Protein AF-N8UFD5-F1 (afdb_monomer)

Sequence (178 aa):
MEQNDIQSQHIEGQRWLIRKLIQNQQTKQIKACSAQLIEHPAAGFTSYLIGGITMMILTMSFALASINVGQPVQPIEIHSPEYTVTDLDLGHYNDCRFDCTARVWTENDQYAIDVEFDYTGYRDSNGAGHSWQAIEVTRIEPKAVHGDEGEINAYLDRIEISNINDALESAISEKLGV

pLDDT: mean 73.64, std 18.77, range [44.34, 97.06]

Mean predicted aligned error: 18.51 Å

Solvent-accessible surface area (backbone atoms only — not comparable to full-atom values): 10355 Å² total; per-residue (Å²): 140,67,72,66,58,60,56,51,55,54,53,52,55,52,53,52,53,52,54,52,51,51,51,51,51,52,54,51,51,54,52,54,58,58,59,67,67,72,78,50,96,63,62,72,62,59,55,54,56,56,57,50,54,57,54,54,56,57,56,53,56,58,56,62,67,54,67,77,70,71,70,76,81,72,58,45,76,63,86,52,93,45,43,49,75,39,76,75,43,35,60,97,80,65,68,52,45,64,77,25,42,33,33,36,26,34,73,81,68,60,36,39,34,37,32,34,31,24,46,49,67,45,62,64,90,73,92,76,63,97,50,51,73,48,59,44,71,78,43,79,45,80,75,50,36,32,41,95,92,40,82,48,67,62,46,74,49,76,65,46,54,47,38,48,45,55,31,47,35,50,51,52,25,60,76,68,71,85

Nearest PDB structures (foldseek):
  2re7-assembly1_A-2  TM=3.507E-01  e=4.731E-01  Psychrobacter arcticus 273-4
  2qux-assembly5_M  TM=2.304E-01  e=1.181E+00  Pseudomonas phage PP7
  5zm7-assembly1_A  TM=2.312E-01  e=3.708E+00  Homo sapiens

Structure (mmCIF, N/CA/C/O backbone):
data_AF-N8UFD5-F1
#
_entry.id   AF-N8UFD5-F1
#
loop_
_atom_site.group_PDB
_atom_site.id
_atom_site.type_symbol
_atom_site.label_atom_id
_atom_site.label_alt_id
_atom_site.label_comp_id
_atom_site.label_asym_id
_atom_site.label_entity_id
_atom_site.label_seq_id
_atom_site.pdbx_PDB_ins_code
_atom_site.Cartn_x
_atom_site.Cartn_y
_atom_site.Cartn_z
_atom_site.occupancy
_atom_site.B_iso_or_equiv
_atom_site.auth_seq_id
_atom_site.auth_comp_id
_atom_site.auth_asym_id
_atom_site.auth_atom_id
_atom_site.pdbx_PDB_model_num
ATOM 1 N N . MET A 1 1 ? -59.264 -59.240 54.705 1.00 51.69 1 MET A N 1
ATOM 2 C CA . MET A 1 1 ? -58.557 -58.063 54.149 1.00 51.69 1 MET A CA 1
ATOM 3 C C . MET A 1 1 ? -59.406 -56.791 54.290 1.00 51.69 1 MET A C 1
ATOM 5 O O . MET A 1 1 ? -59.367 -55.949 53.415 1.00 51.69 1 MET A O 1
ATOM 9 N N . GLU A 1 2 ? -60.154 -56.614 55.387 1.00 53.34 2 GLU A N 1
ATOM 10 C CA . GLU A 1 2 ? -61.146 -55.518 55.500 1.00 53.34 2 GLU A CA 1
ATOM 11 C C . GLU A 1 2 ? -60.782 -54.484 56.584 1.00 53.34 2 GLU A C 1
ATOM 13 O O . GLU A 1 2 ? -61.292 -53.372 56.614 1.00 53.34 2 GLU A O 1
ATOM 18 N N . GLN A 1 3 ? -59.830 -54.816 57.461 1.00 48.28 3 GLN A N 1
ATOM 19 C CA . GLN A 1 3 ? -59.478 -53.986 58.617 1.00 48.28 3 GLN A CA 1
ATOM 20 C C . GLN A 1 3 ? -58.456 -52.879 58.292 1.00 48.28 3 GLN A C 1
ATOM 22 O O . GLN A 1 3 ? -58.371 -51.890 59.016 1.00 48.28 3 GLN A O 1
ATOM 27 N N . ASN A 1 4 ? -57.720 -53.010 57.180 1.00 53.19 4 ASN A N 1
ATOM 28 C CA . ASN A 1 4 ? -56.738 -52.014 56.732 1.00 53.19 4 ASN A CA 1
ATOM 29 C C . ASN A 1 4 ? -57.367 -50.850 55.949 1.00 53.19 4 ASN A C 1
ATOM 31 O O . ASN A 1 4 ? -56.798 -49.761 55.925 1.00 53.19 4 ASN A O 1
ATOM 35 N N . ASP A 1 5 ? -58.544 -51.047 55.350 1.00 54.09 5 ASP A N 1
ATOM 36 C CA . ASP A 1 5 ? -59.208 -50.014 54.542 1.00 54.09 5 ASP A CA 1
ATOM 37 C C . ASP A 1 5 ? -59.869 -48.940 55.429 1.00 54.09 5 ASP A C 1
ATOM 39 O O . ASP A 1 5 ? -59.770 -47.737 55.184 1.00 54.09 5 ASP A O 1
ATOM 43 N N . ILE A 1 6 ? -60.438 -49.366 56.563 1.00 54.31 6 ILE A N 1
ATOM 44 C CA . ILE A 1 6 ? -61.100 -48.481 57.537 1.00 54.31 6 ILE A CA 1
ATOM 45 C C . ILE A 1 6 ? -60.081 -47.557 58.234 1.00 54.31 6 ILE A C 1
ATOM 47 O O . ILE A 1 6 ? -60.366 -46.386 58.492 1.00 54.31 6 ILE A O 1
ATOM 51 N N . GLN A 1 7 ? -58.864 -48.050 58.497 1.00 54.84 7 GLN A N 1
ATOM 52 C CA . GLN A 1 7 ? -57.761 -47.238 59.031 1.00 54.84 7 GLN A CA 1
ATOM 53 C C . GLN A 1 7 ? -57.264 -46.201 58.013 1.00 54.84 7 GLN A C 1
ATOM 55 O O . GLN A 1 7 ? -56.986 -45.063 58.392 1.00 54.84 7 G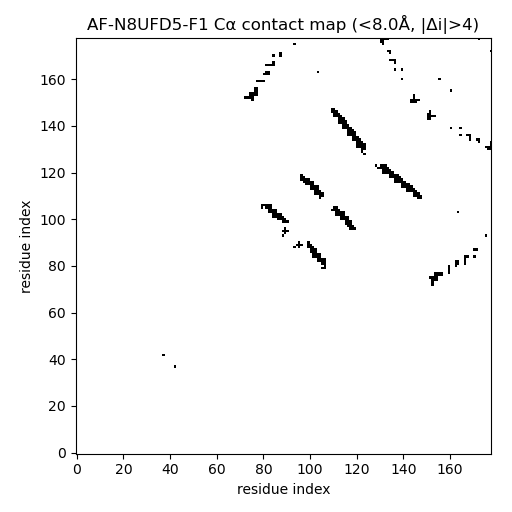LN A O 1
ATOM 60 N N . SER A 1 8 ? -57.202 -46.560 56.727 1.00 55.88 8 SER A N 1
ATOM 61 C CA . SER A 1 8 ? -56.763 -45.655 55.658 1.00 55.88 8 SER A CA 1
ATOM 62 C C . SER A 1 8 ? -57.714 -44.462 55.492 1.00 55.88 8 SER A C 1
ATOM 64 O O . SER A 1 8 ? -57.278 -43.308 55.514 1.00 55.88 8 SER A O 1
ATOM 66 N N . GLN A 1 9 ? -59.030 -44.711 55.461 1.00 57.41 9 GLN A N 1
ATOM 67 C CA . GLN A 1 9 ? -60.022 -43.635 55.322 1.00 57.41 9 GLN A CA 1
ATOM 68 C C . GLN A 1 9 ? -60.074 -42.693 56.534 1.00 57.41 9 GLN A C 1
ATOM 70 O O . GLN A 1 9 ? -60.273 -41.484 56.383 1.00 57.41 9 GLN A O 1
ATOM 75 N N . HIS A 1 10 ? -59.827 -43.207 57.742 1.00 55.50 10 HIS A N 1
ATOM 76 C CA . HIS A 1 10 ? -59.761 -42.371 58.941 1.00 55.50 10 HIS A CA 1
ATOM 77 C C . HIS A 1 10 ? -58.546 -41.420 58.917 1.00 55.50 10 HIS A C 1
ATOM 79 O O . HIS A 1 10 ? -58.635 -40.273 59.368 1.00 55.50 10 HIS A O 1
ATOM 85 N N . ILE A 1 11 ? -57.408 -41.859 58.369 1.00 59.12 11 ILE A N 1
ATOM 86 C CA . ILE A 1 11 ? -56.185 -41.043 58.272 1.00 59.12 11 ILE A CA 1
ATOM 87 C C . ILE A 1 11 ? -56.343 -39.938 57.214 1.00 59.12 11 ILE A C 1
ATOM 89 O O . ILE A 1 11 ? -55.903 -38.804 57.433 1.00 59.12 11 ILE A O 1
ATOM 93 N N . GLU A 1 12 ? -57.011 -40.217 56.094 1.00 61.94 12 GLU A N 1
ATOM 94 C CA . GLU A 1 12 ? -57.283 -39.208 55.062 1.00 61.94 12 GLU A CA 1
ATOM 95 C C . GLU A 1 12 ? -58.273 -38.133 55.530 1.00 61.94 12 GLU A C 1
ATOM 97 O O . GLU A 1 12 ? -58.038 -36.939 55.307 1.00 61.94 12 GLU A O 1
ATOM 102 N N . GLY A 1 13 ? -59.316 -38.525 56.272 1.00 66.69 13 GLY A N 1
ATOM 103 C CA . GLY A 1 13 ? -60.268 -37.587 56.873 1.00 66.69 13 GLY A CA 1
ATOM 104 C C . GLY A 1 13 ? -59.601 -36.599 57.838 1.00 66.69 13 GLY A C 1
ATOM 105 O O . GLY A 1 13 ? -59.866 -35.393 57.788 1.00 66.69 13 GLY A O 1
ATOM 106 N N . GLN A 1 14 ? -58.658 -37.070 58.663 1.00 63.16 14 GLN A N 1
ATOM 107 C CA . GLN A 1 14 ? -57.906 -36.191 59.566 1.00 63.16 14 GLN A CA 1
ATOM 108 C C . GLN A 1 14 ? -56.946 -35.251 58.824 1.00 63.16 14 GLN A C 1
ATOM 110 O O . GLN A 1 14 ? -56.831 -34.077 59.185 1.00 63.16 14 GLN A O 1
ATOM 115 N N . ARG A 1 15 ? -56.310 -35.709 57.739 1.00 67.31 15 ARG A N 1
ATOM 116 C CA . ARG A 1 15 ? -55.445 -34.856 56.903 1.00 67.31 15 ARG A CA 1
ATOM 117 C C . ARG A 1 15 ? -56.222 -33.734 56.219 1.00 67.31 15 ARG A C 1
ATOM 119 O O . ARG A 1 15 ? -55.712 -32.615 56.127 1.00 67.31 15 ARG A O 1
ATOM 126 N N . TRP A 1 16 ? -57.450 -33.999 55.770 1.00 72.25 16 TRP A N 1
ATOM 127 C CA . TRP A 1 16 ? -58.304 -32.972 55.170 1.00 72.25 16 TRP A CA 1
ATOM 128 C C . TRP A 1 16 ? -58.687 -31.879 56.176 1.00 72.25 16 TRP A C 1
ATOM 130 O O . TRP A 1 16 ? -58.586 -30.690 55.866 1.00 72.25 16 TRP A O 1
ATOM 140 N N . LEU A 1 17 ? -59.040 -32.261 57.408 1.00 70.50 17 LEU A N 1
ATOM 141 C CA . LEU A 1 17 ? -59.379 -31.307 58.468 1.00 70.50 17 LEU A CA 1
ATOM 142 C C . LEU A 1 17 ? -58.189 -30.420 58.854 1.00 70.50 17 LEU A C 1
ATOM 144 O O . LEU A 1 17 ? -58.351 -29.205 58.972 1.00 70.50 17 LEU A O 1
ATOM 148 N N . ILE A 1 18 ? -56.988 -30.992 58.972 1.00 69.81 18 ILE A N 1
ATOM 149 C CA . ILE A 1 18 ? -55.766 -30.229 59.271 1.00 69.81 18 ILE A CA 1
ATOM 150 C C . ILE A 1 18 ? -55.468 -29.224 58.151 1.00 69.81 18 ILE A C 1
ATOM 152 O O . ILE A 1 18 ? -55.233 -28.049 58.429 1.00 69.81 18 ILE A O 1
ATOM 156 N N . ARG A 1 19 ? -55.552 -29.639 56.878 1.00 69.75 19 ARG A N 1
ATOM 157 C CA . ARG A 1 19 ? -55.363 -28.728 55.732 1.00 69.75 19 ARG A CA 1
ATOM 158 C C . ARG A 1 19 ? -56.372 -27.582 55.741 1.00 69.75 19 ARG A C 1
ATOM 160 O O . ARG A 1 19 ? -55.994 -26.436 55.505 1.00 69.75 19 ARG A O 1
ATOM 167 N N . LYS A 1 20 ? -57.633 -27.873 56.067 1.00 69.94 20 LYS A N 1
ATOM 168 C CA . LYS A 1 20 ? -58.700 -26.869 56.128 1.00 69.94 20 LYS A CA 1
ATOM 169 C C . LYS A 1 20 ? -58.500 -25.877 57.279 1.00 69.94 20 LYS A C 1
ATOM 171 O O . LYS A 1 20 ? -58.741 -24.685 57.101 1.00 69.94 20 LYS A O 1
ATOM 176 N N . LEU A 1 21 ? -58.017 -26.337 58.435 1.00 65.38 21 LEU A N 1
ATOM 177 C CA . LEU A 1 21 ? -57.680 -25.471 59.571 1.00 65.38 21 LEU A CA 1
ATOM 178 C C . LEU A 1 21 ? -56.477 -24.567 59.268 1.00 65.38 21 LEU A C 1
ATOM 180 O O . LEU A 1 21 ? -56.545 -23.369 59.545 1.00 65.38 21 LEU A O 1
ATOM 184 N N . ILE A 1 22 ? -55.430 -25.108 58.636 1.00 62.56 22 ILE A N 1
ATOM 185 C CA . ILE A 1 22 ? -54.246 -24.342 58.215 1.00 62.56 22 ILE A CA 1
ATOM 186 C C . ILE A 1 22 ? -54.634 -23.269 57.192 1.00 62.56 22 ILE A C 1
ATOM 188 O O . ILE A 1 22 ? -54.279 -22.105 57.370 1.00 62.56 22 ILE A O 1
ATOM 192 N N . GLN A 1 23 ? -55.415 -23.618 56.162 1.00 59.78 23 GLN A N 1
ATOM 193 C CA . GLN A 1 23 ? -55.892 -22.642 55.175 1.00 59.78 23 GLN A CA 1
ATOM 194 C C . GLN A 1 23 ? -56.727 -21.533 55.821 1.00 59.78 23 GLN A C 1
ATOM 196 O O . GLN A 1 23 ? -56.528 -20.359 55.517 1.00 59.78 23 GLN A O 1
ATOM 201 N N . ASN A 1 24 ? -57.619 -21.879 56.753 1.00 58.88 24 ASN A N 1
ATOM 202 C CA . ASN A 1 24 ? -58.473 -20.891 57.405 1.00 58.88 24 ASN A CA 1
ATOM 203 C C . ASN A 1 24 ? -57.664 -19.941 58.315 1.00 58.88 24 ASN A C 1
ATOM 205 O O . ASN A 1 24 ? -57.890 -18.729 58.303 1.00 58.88 24 ASN A O 1
ATOM 209 N N . GLN A 1 25 ? -56.666 -20.453 59.050 1.00 58.56 25 GLN A N 1
ATOM 210 C CA . GLN A 1 25 ? -55.740 -19.607 59.814 1.00 58.56 25 GLN A CA 1
ATOM 211 C C . GLN A 1 25 ? -54.901 -18.693 58.915 1.00 58.56 25 GLN A C 1
ATOM 213 O O . GLN A 1 25 ? -54.780 -17.507 59.222 1.00 58.56 25 GLN A O 1
ATOM 218 N N . GLN A 1 26 ? -54.385 -19.198 57.791 1.00 56.38 26 GLN A N 1
ATOM 219 C CA . GLN A 1 26 ? -53.633 -18.386 56.827 1.00 56.38 26 GLN A CA 1
ATOM 220 C C . GLN A 1 26 ? -54.499 -17.254 56.260 1.00 56.38 26 GLN A C 1
ATOM 222 O O . 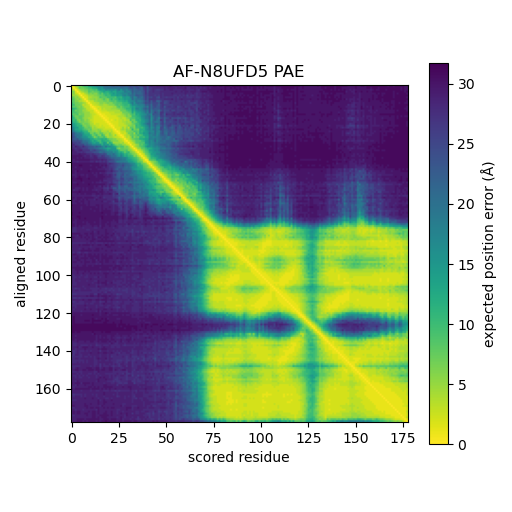GLN A 1 26 ? -54.083 -16.098 56.266 1.00 56.38 26 GLN A O 1
ATOM 227 N N . THR A 1 27 ? -55.749 -17.534 55.879 1.00 53.97 27 THR A N 1
ATOM 228 C CA . THR A 1 27 ? -56.663 -16.487 55.390 1.00 53.97 27 THR A CA 1
ATOM 229 C C . THR A 1 27 ? -57.045 -15.455 56.453 1.00 53.97 27 THR A C 1
ATOM 231 O O . THR A 1 27 ? -57.236 -14.287 56.116 1.00 53.97 27 THR A O 1
ATOM 234 N N . LYS A 1 28 ? -57.132 -15.841 57.735 1.00 54.06 28 LYS A N 1
ATOM 235 C CA . LYS A 1 28 ? -57.381 -14.893 58.833 1.00 54.06 28 LYS A CA 1
ATOM 236 C C . LYS A 1 28 ? -56.174 -13.992 59.096 1.00 54.06 28 LYS A C 1
ATOM 238 O O . LYS A 1 28 ? -56.366 -12.794 59.274 1.00 54.06 28 LYS A O 1
ATOM 243 N N . GLN A 1 29 ? -54.958 -14.540 59.065 1.00 50.00 29 GLN A N 1
ATOM 244 C CA . GLN A 1 29 ? -53.724 -13.760 59.219 1.00 50.00 29 GLN A CA 1
ATOM 245 C C . GLN A 1 29 ? -53.520 -12.781 58.055 1.00 50.00 29 GLN A C 1
ATOM 247 O O . GLN A 1 29 ? -53.227 -11.613 58.286 1.00 50.00 29 GLN A O 1
ATOM 252 N N . ILE A 1 30 ? -53.770 -13.211 56.812 1.00 50.88 30 ILE A N 1
ATOM 253 C CA . ILE A 1 30 ? -53.670 -12.338 55.630 1.00 50.88 30 ILE A CA 1
ATOM 254 C C . ILE A 1 30 ? -54.690 -11.192 55.709 1.00 50.88 30 ILE A C 1
ATOM 256 O O . ILE A 1 30 ? -54.330 -10.046 55.455 1.00 50.88 30 ILE A O 1
ATOM 260 N N . LYS A 1 31 ? -55.934 -11.464 56.134 1.00 48.53 31 LYS A N 1
ATOM 261 C CA . LYS A 1 31 ? -56.958 -10.416 56.304 1.00 48.53 31 LYS A CA 1
ATOM 262 C C . LYS A 1 31 ? -56.663 -9.455 57.460 1.00 48.53 31 LYS A C 1
ATOM 264 O O . LYS A 1 31 ? -56.941 -8.266 57.334 1.00 48.53 31 LYS A O 1
ATOM 269 N N . ALA A 1 32 ? -56.100 -9.943 58.567 1.00 48.72 32 ALA A N 1
ATOM 270 C CA . ALA A 1 32 ? -55.702 -9.095 59.693 1.00 48.72 32 ALA A CA 1
ATOM 271 C C . ALA A 1 32 ? -54.499 -8.204 59.338 1.00 48.72 32 ALA A C 1
ATOM 273 O O . ALA A 1 32 ? -54.483 -7.026 59.688 1.00 48.72 32 ALA A O 1
ATOM 274 N N . CYS A 1 33 ? -53.539 -8.736 58.576 1.00 46.34 33 CYS A N 1
ATOM 275 C CA . CYS A 1 33 ? -52.363 -7.998 58.117 1.00 46.34 33 CYS A CA 1
ATOM 276 C C . CYS A 1 33 ? -52.719 -6.958 57.036 1.00 46.34 33 CYS A C 1
ATOM 278 O O . CYS A 1 33 ? -52.182 -5.854 57.047 1.00 46.34 33 CYS A O 1
ATOM 280 N N . SER A 1 34 ? -53.693 -7.248 56.162 1.00 50.72 34 SER A N 1
ATOM 281 C CA . SER A 1 34 ? -54.175 -6.275 55.171 1.00 50.72 34 SER A CA 1
ATOM 282 C C . SER A 1 34 ? -55.044 -5.167 55.771 1.00 50.72 34 SER A C 1
ATOM 284 O O . SER A 1 34 ? -55.052 -4.059 55.249 1.00 50.72 34 SER A O 1
ATOM 286 N N . ALA A 1 35 ? -55.782 -5.441 56.854 1.00 46.12 35 ALA A N 1
ATOM 287 C CA . ALA A 1 35 ? -56.655 -4.446 57.482 1.00 46.12 35 ALA A CA 1
ATOM 288 C C . ALA A 1 35 ? -55.872 -3.406 58.302 1.00 46.12 35 ALA A C 1
ATOM 290 O O . ALA A 1 35 ? -56.236 -2.235 58.306 1.00 46.12 35 ALA A O 1
ATOM 291 N N . GLN A 1 36 ? -54.765 -3.802 58.938 1.00 44.34 36 GLN A N 1
ATOM 292 C CA . GLN A 1 36 ? -53.915 -2.878 59.704 1.00 44.34 36 GLN A CA 1
ATOM 293 C C . GLN A 1 36 ? -53.036 -1.974 58.825 1.00 44.34 36 GLN A C 1
ATOM 295 O O . GLN A 1 36 ? -52.486 -0.992 59.314 1.00 44.34 36 GLN A O 1
ATOM 300 N N . LEU A 1 37 ? -52.918 -2.266 57.526 1.00 45.97 37 LEU A N 1
ATOM 301 C CA . LEU A 1 37 ? -52.111 -1.469 56.599 1.00 45.97 37 LEU A CA 1
ATOM 302 C C . LEU A 1 37 ? -52.861 -0.246 56.030 1.00 45.97 37 LEU A C 1
ATOM 304 O O . LEU A 1 37 ? -52.247 0.586 55.369 1.00 45.97 37 LEU A O 1
ATOM 308 N N . ILE A 1 38 ? -54.172 -0.119 56.274 1.00 47.19 38 ILE A N 1
ATOM 309 C CA . ILE A 1 38 ? -55.026 0.897 55.629 1.00 47.19 38 ILE A CA 1
ATOM 310 C C . ILE A 1 38 ? -55.258 2.140 56.516 1.00 47.19 38 ILE A C 1
ATOM 312 O O . ILE A 1 38 ? -55.631 3.189 56.002 1.00 47.19 38 ILE A O 1
ATOM 316 N N . GLU A 1 39 ? -54.961 2.094 57.819 1.00 47.38 39 GLU A N 1
ATOM 317 C CA . GLU A 1 39 ? -55.273 3.196 58.754 1.00 47.38 39 GLU A CA 1
ATOM 318 C C . GLU A 1 39 ? -54.048 3.946 59.307 1.00 47.38 39 GLU A C 1
ATOM 320 O O . GLU A 1 39 ? -54.108 4.544 60.381 1.00 47.38 39 GLU A O 1
ATOM 325 N N . HIS A 1 40 ? -52.928 3.976 58.577 1.00 47.38 40 HIS A N 1
ATOM 326 C CA . HIS A 1 40 ? -51.803 4.845 58.937 1.00 47.38 40 HIS A CA 1
ATOM 327 C C . HIS A 1 40 ? -51.619 5.988 57.921 1.00 47.38 40 HIS A C 1
ATOM 329 O O . HIS A 1 40 ? -51.381 5.724 56.740 1.00 47.38 40 HIS A O 1
ATOM 335 N N . PRO A 1 41 ? -51.637 7.268 58.356 1.00 50.59 41 PRO A N 1
ATOM 336 C CA . PRO A 1 41 ? -51.544 8.449 57.483 1.00 50.59 41 PRO A CA 1
ATOM 337 C C . PRO A 1 41 ? -50.190 8.615 56.758 1.00 50.59 41 PRO A C 1
ATOM 339 O O . PRO A 1 41 ? -49.974 9.606 56.067 1.00 50.59 41 PRO A O 1
ATOM 342 N N . ALA A 1 42 ? -49.279 7.644 56.875 1.00 51.16 42 ALA A N 1
ATOM 343 C CA . ALA A 1 42 ? -47.988 7.609 56.189 1.00 51.16 42 ALA A CA 1
ATOM 344 C C . ALA A 1 42 ? -48.004 6.824 54.856 1.00 51.16 42 ALA A C 1
ATOM 346 O O . ALA A 1 42 ? -47.006 6.830 54.136 1.00 51.16 42 ALA A O 1
ATOM 347 N N . ALA A 1 43 ? -49.121 6.179 54.489 1.00 47.22 43 ALA A N 1
ATOM 348 C CA . ALA A 1 43 ? -49.238 5.389 53.254 1.00 47.22 43 ALA A CA 1
ATOM 349 C C . ALA A 1 43 ? -49.160 6.224 51.958 1.00 47.22 43 ALA A C 1
ATOM 351 O O . ALA A 1 43 ? -48.885 5.683 50.890 1.00 47.22 43 ALA A O 1
ATOM 352 N N . GLY A 1 44 ? -49.358 7.544 52.044 1.00 48.28 44 GLY A N 1
ATOM 353 C CA . GLY A 1 44 ? -49.196 8.447 50.901 1.00 48.28 44 GLY A CA 1
ATOM 354 C C . GLY A 1 44 ? -47.735 8.704 50.518 1.00 48.28 44 GLY A C 1
ATOM 355 O O . GLY A 1 44 ? -47.458 9.010 49.366 1.00 48.28 44 GLY A O 1
ATOM 356 N N . PHE A 1 45 ? -46.783 8.563 51.446 1.00 46.47 45 PHE A N 1
ATOM 357 C CA . PHE A 1 45 ? -45.368 8.852 51.173 1.00 46.47 45 PHE A CA 1
ATOM 358 C C . PHE A 1 45 ? -44.615 7.658 50.570 1.00 46.47 45 PHE A C 1
ATOM 360 O O . PHE A 1 45 ? -43.681 7.838 49.790 1.00 46.47 45 PHE A O 1
ATOM 367 N N . THR A 1 46 ? -45.026 6.430 50.885 1.00 46.59 46 THR A N 1
ATOM 368 C CA . THR A 1 46 ? -44.363 5.209 50.404 1.00 46.59 46 THR A CA 1
ATOM 369 C C . THR A 1 46 ? -44.729 4.859 48.960 1.00 46.59 46 THR A C 1
ATOM 371 O O . THR A 1 46 ? -43.884 4.337 48.232 1.00 46.59 46 THR A O 1
ATOM 374 N N . SER A 1 47 ? -45.934 5.205 48.497 1.00 51.69 47 SER A N 1
ATOM 375 C CA . SER A 1 47 ? -46.354 4.989 47.103 1.00 51.69 47 SER A CA 1
ATOM 376 C C . SER A 1 47 ? -45.608 5.884 46.105 1.00 51.69 47 SER A C 1
ATOM 378 O O . SER A 1 47 ? -45.300 5.443 44.998 1.00 51.69 47 SER A O 1
ATOM 380 N N . TYR A 1 48 ? -45.260 7.116 46.497 1.00 52.38 48 TYR A N 1
ATOM 381 C CA . TYR A 1 48 ? -44.497 8.041 45.648 1.00 52.38 48 TYR A CA 1
ATOM 382 C C . TYR A 1 48 ? -43.032 7.623 45.482 1.00 52.38 48 TYR A C 1
ATOM 384 O O . TYR A 1 48 ? -42.480 7.753 44.391 1.00 52.38 48 TYR A O 1
ATOM 392 N N . LEU A 1 49 ? -42.414 7.066 46.528 1.00 50.81 49 LEU A N 1
ATOM 393 C CA . LEU A 1 49 ? -41.026 6.598 46.469 1.00 50.81 49 LEU A CA 1
ATOM 394 C C . LEU A 1 49 ? -40.867 5.387 45.534 1.00 50.81 49 LEU A C 1
ATOM 396 O O . LEU A 1 49 ? -39.938 5.348 44.733 1.00 50.81 49 LEU A O 1
ATOM 400 N N . ILE A 1 50 ? -41.806 4.436 45.561 1.00 53.53 50 ILE A N 1
ATOM 401 C CA . ILE A 1 50 ? -41.760 3.234 44.707 1.00 53.53 50 ILE A CA 1
ATOM 402 C C . ILE A 1 50 ? -42.118 3.568 43.242 1.00 53.53 50 ILE A C 1
ATOM 404 O O . ILE A 1 50 ? -41.494 3.050 42.311 1.00 53.53 50 ILE A O 1
ATOM 408 N N . GLY A 1 51 ? -43.068 4.483 43.014 1.00 51.09 51 GLY A N 1
ATOM 409 C CA . GLY A 1 51 ? -43.401 4.979 41.670 1.00 51.09 51 GLY A CA 1
ATOM 410 C C . GLY A 1 51 ? -42.280 5.806 41.024 1.00 51.09 51 GLY A C 1
ATOM 411 O O . GLY A 1 51 ? -42.039 5.696 39.824 1.00 51.09 51 GLY A O 1
ATOM 412 N N . GLY A 1 52 ? -41.542 6.589 41.818 1.00 54.47 52 GLY A N 1
ATOM 413 C CA . GLY A 1 52 ? -40.393 7.363 41.337 1.00 54.47 52 GLY A CA 1
ATOM 414 C C . GLY A 1 52 ? -39.202 6.490 40.934 1.00 54.47 52 GLY A C 1
ATOM 415 O O . GLY A 1 52 ? -38.604 6.713 39.883 1.00 54.47 52 GLY A O 1
ATOM 416 N N . ILE A 1 53 ? -38.890 5.455 41.724 1.00 56.25 53 ILE A N 1
ATOM 417 C CA . ILE A 1 53 ? -37.760 4.551 41.448 1.00 56.25 53 ILE A CA 1
ATOM 418 C C . ILE A 1 53 ? -38.005 3.719 40.179 1.00 56.25 53 ILE A C 1
ATOM 420 O O . ILE A 1 53 ? -37.092 3.536 39.375 1.00 56.25 53 ILE A O 1
ATOM 424 N N . THR A 1 54 ? -39.237 3.259 39.944 1.00 54.31 54 THR A N 1
ATOM 425 C CA . THR A 1 54 ? -39.575 2.482 38.736 1.00 54.31 54 THR A CA 1
ATOM 426 C C . THR A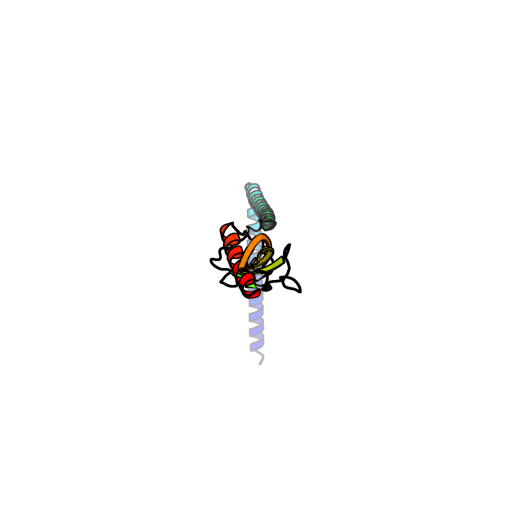 1 54 ? -39.490 3.312 37.449 1.00 54.31 54 THR A C 1
ATOM 428 O O . THR A 1 54 ? -38.982 2.818 36.442 1.00 54.31 54 THR A O 1
ATOM 431 N N . MET A 1 55 ? -39.883 4.591 37.483 1.00 54.34 55 MET A N 1
ATOM 432 C CA . MET A 1 55 ? -39.704 5.511 36.349 1.00 54.34 55 MET A CA 1
ATOM 433 C C . MET A 1 55 ? -38.228 5.824 36.054 1.00 54.34 55 MET A C 1
ATOM 435 O O . MET A 1 55 ? -37.848 5.926 34.890 1.00 54.34 55 MET A O 1
ATOM 439 N N . MET A 1 56 ? -37.380 5.930 37.083 1.00 54.53 56 MET A N 1
ATOM 440 C CA . MET A 1 56 ? -35.949 6.225 36.919 1.00 54.53 56 MET A CA 1
ATOM 441 C C . MET A 1 56 ? -35.166 5.064 36.267 1.00 54.53 56 MET A C 1
ATOM 443 O O . MET A 1 56 ? -34.232 5.294 35.502 1.00 54.53 56 MET A O 1
ATOM 447 N N . ILE A 1 57 ? -35.569 3.811 36.515 1.00 54.50 57 ILE A N 1
ATOM 448 C CA . ILE A 1 57 ? -34.963 2.615 35.893 1.00 54.50 57 ILE A CA 1
ATOM 449 C C . ILE A 1 57 ? -35.328 2.516 34.400 1.00 54.50 57 ILE A C 1
ATOM 451 O O . ILE A 1 57 ? -34.497 2.139 33.568 1.00 54.50 57 ILE A O 1
ATOM 455 N N . LEU A 1 58 ? -36.559 2.890 34.035 1.00 52.16 58 LEU A N 1
ATOM 456 C CA . LEU A 1 58 ? -37.005 2.892 32.640 1.00 52.16 58 LEU A CA 1
ATOM 457 C C . LEU A 1 58 ? -36.267 3.945 31.801 1.00 52.16 58 LEU A C 1
ATOM 459 O O . LEU A 1 58 ? -35.881 3.643 30.677 1.00 52.16 58 LEU A O 1
ATOM 463 N N . THR A 1 59 ? -35.991 5.140 32.333 1.00 53.62 59 THR A N 1
ATOM 464 C CA . THR A 1 59 ? -35.272 6.187 31.580 1.00 53.62 59 THR A CA 1
ATOM 465 C C . THR A 1 59 ? -33.784 5.885 31.380 1.00 53.62 59 THR A C 1
ATOM 467 O O . THR A 1 59 ? -33.257 6.164 30.303 1.00 53.62 59 THR A O 1
ATOM 470 N N . MET A 1 60 ? -33.103 5.246 32.342 1.00 51.78 60 MET A N 1
ATOM 471 C CA . MET A 1 60 ? -31.702 4.826 32.154 1.00 51.78 60 MET A CA 1
ATOM 472 C C . MET A 1 60 ? -31.540 3.707 31.115 1.00 51.78 60 MET A C 1
ATOM 474 O O . MET A 1 60 ? -30.488 3.608 30.485 1.00 51.78 60 MET A O 1
ATOM 478 N N . SER A 1 61 ? -32.580 2.902 30.880 1.00 51.69 61 SER A N 1
ATOM 479 C CA . SER A 1 61 ? -32.543 1.816 29.890 1.00 51.69 61 SER A CA 1
ATOM 480 C C . SER A 1 61 ? -32.479 2.344 28.445 1.00 51.69 61 SER A C 1
ATOM 482 O O . SER A 1 61 ? -31.795 1.761 27.608 1.00 51.69 61 SER A O 1
ATOM 484 N N . PHE A 1 62 ? -33.112 3.489 28.152 1.00 52.97 62 PHE A N 1
ATOM 485 C CA . PHE A 1 62 ? -33.001 4.157 26.844 1.00 52.97 62 PHE A CA 1
ATOM 486 C C . PHE A 1 62 ? -31.660 4.877 26.656 1.00 52.97 62 PHE A C 1
ATOM 488 O O . PHE A 1 62 ? -31.150 4.930 25.541 1.00 52.97 62 PHE A O 1
ATOM 495 N N . ALA A 1 63 ? -31.060 5.385 27.738 1.00 50.75 63 ALA A N 1
ATOM 496 C CA . ALA A 1 63 ? -29.754 6.041 27.678 1.00 50.75 63 ALA A CA 1
ATOM 497 C C . ALA A 1 63 ? -28.613 5.054 27.371 1.00 50.75 63 ALA A C 1
ATOM 499 O O . ALA A 1 63 ? -27.682 5.410 26.656 1.00 50.75 63 ALA A O 1
ATOM 500 N N . LEU A 1 64 ? -28.696 3.806 27.851 1.00 50.84 64 LEU A N 1
ATOM 501 C CA . LEU A 1 64 ? -27.692 2.767 27.572 1.00 50.84 64 LEU A CA 1
ATOM 502 C C . LEU A 1 64 ? -27.786 2.206 26.143 1.00 50.84 64 LEU A C 1
ATOM 504 O O . LEU A 1 64 ? -26.772 1.787 25.590 1.00 50.84 64 LEU A O 1
ATOM 508 N N . ALA A 1 65 ? -28.965 2.248 25.513 1.00 50.06 65 ALA A N 1
ATOM 509 C CA . ALA A 1 65 ? -29.126 1.864 24.108 1.00 50.06 65 ALA A CA 1
ATOM 510 C C . ALA A 1 65 ? -28.516 2.892 23.132 1.00 50.06 65 ALA A C 1
ATOM 512 O O . ALA A 1 65 ? -28.147 2.531 22.018 1.00 50.06 65 ALA A O 1
ATOM 513 N N . SER A 1 66 ? -28.371 4.160 23.543 1.00 49.81 66 SER A N 1
ATOM 514 C CA . SER A 1 66 ? -27.782 5.217 22.707 1.00 49.81 66 SER A CA 1
ATOM 515 C C . SER A 1 66 ? -26.253 5.305 22.750 1.00 49.81 66 SER A C 1
ATOM 517 O O . SER A 1 66 ? -25.680 6.021 21.939 1.00 49.81 66 SER A O 1
ATOM 519 N N . ILE A 1 67 ? -25.572 4.599 23.661 1.00 49.59 67 ILE A N 1
ATOM 520 C CA . ILE A 1 67 ? -24.108 4.738 23.828 1.00 49.59 67 ILE A CA 1
ATOM 521 C C . ILE A 1 67 ? -23.340 4.047 22.692 1.00 49.59 67 ILE A C 1
ATOM 523 O O . ILE A 1 67 ? -22.223 4.441 22.379 1.00 49.59 67 ILE A O 1
ATOM 527 N N . ASN A 1 68 ? -23.949 3.058 22.028 1.00 51.00 68 ASN A N 1
ATOM 528 C CA . ASN A 1 68 ? -23.282 2.287 20.974 1.00 51.00 68 ASN A CA 1
ATOM 529 C C . ASN A 1 68 ? -23.533 2.818 19.550 1.00 51.00 68 ASN A C 1
ATOM 531 O O . ASN A 1 68 ? -23.056 2.240 18.578 1.00 51.00 68 ASN A O 1
ATOM 535 N N . VAL A 1 69 ? -24.292 3.909 19.405 1.00 52.38 69 VAL A N 1
ATOM 536 C CA . VAL A 1 69 ? -24.573 4.524 18.102 1.00 52.38 69 VAL A CA 1
ATOM 537 C C . VAL A 1 69 ? -23.556 5.639 17.869 1.00 52.38 69 VAL A C 1
ATOM 539 O O . VAL A 1 69 ? -23.809 6.800 18.172 1.00 52.38 69 VAL A O 1
ATOM 542 N N . GLY A 1 70 ? -22.387 5.281 17.338 1.00 52.09 70 GLY A N 1
ATOM 543 C CA . GLY A 1 70 ? -21.479 6.261 16.740 1.00 52.09 70 GLY A CA 1
ATOM 544 C C . GLY A 1 70 ? -20.314 6.729 17.605 1.00 52.09 70 GLY A C 1
ATOM 545 O O . GLY A 1 70 ? -19.957 7.905 17.538 1.00 52.09 70 GLY A O 1
ATOM 546 N N . GLN A 1 71 ? -19.656 5.836 18.356 1.00 52.97 71 GLN A N 1
ATOM 547 C CA . GLN A 1 71 ? -18.248 6.118 18.644 1.00 52.97 71 GLN A CA 1
ATOM 548 C C . GLN A 1 71 ? -17.520 6.223 17.293 1.00 52.97 71 GLN A C 1
ATOM 550 O O . GLN A 1 71 ? -17.632 5.291 16.493 1.00 52.97 71 GLN A O 1
ATOM 555 N N . PRO A 1 72 ? -16.832 7.341 16.990 1.00 55.66 72 PRO A N 1
ATOM 556 C CA . PRO A 1 72 ? -15.994 7.400 15.804 1.00 55.66 72 PRO A CA 1
ATOM 557 C C . PRO A 1 72 ? -14.983 6.263 15.927 1.00 55.66 72 PRO A C 1
ATOM 559 O O . PRO A 1 72 ? -14.307 6.158 16.954 1.00 55.66 72 PRO A O 1
ATOM 562 N N . VAL A 1 73 ? -14.930 5.382 14.925 1.00 64.06 73 VAL A N 1
ATOM 563 C CA . VAL A 1 73 ? -13.887 4.357 14.842 1.00 64.06 73 VAL A CA 1
ATOM 564 C C . VAL A 1 73 ? -12.575 5.124 14.794 1.00 64.06 73 VAL A C 1
ATOM 566 O O . VAL A 1 73 ? -12.272 5.779 13.796 1.00 64.06 73 VAL A O 1
ATOM 569 N N . GLN A 1 74 ? -11.869 5.153 15.925 1.00 69.19 74 GLN A N 1
ATOM 570 C CA . GLN A 1 74 ? -10.575 5.809 15.998 1.00 69.19 74 GLN A CA 1
ATOM 571 C C . GLN A 1 74 ? -9.666 5.084 15.005 1.00 69.19 74 GLN A C 1
ATOM 573 O O . GLN A 1 74 ? -9.634 3.850 15.042 1.00 69.19 74 GLN A O 1
ATOM 578 N N . PRO A 1 75 ? -9.007 5.813 14.090 1.00 78.69 75 PRO A N 1
ATOM 579 C CA . PRO A 1 75 ? -8.155 5.181 13.103 1.00 78.69 75 PRO A CA 1
ATOM 580 C C . PRO A 1 75 ? -7.050 4.414 13.821 1.00 78.69 75 PRO A C 1
ATOM 582 O O . PRO A 1 75 ? -6.480 4.902 14.801 1.00 78.69 75 PRO A O 1
ATOM 585 N N . ILE A 1 76 ? -6.782 3.202 13.349 1.00 85.25 76 ILE A N 1
ATOM 586 C CA . ILE A 1 76 ? -5.686 2.392 13.870 1.00 85.25 76 ILE A CA 1
ATOM 587 C C . ILE A 1 76 ? -4.392 2.991 13.327 1.00 85.25 76 ILE A C 1
ATOM 589 O O . ILE A 1 76 ? -4.265 3.220 12.126 1.00 85.25 76 ILE A O 1
ATOM 593 N N . GLU A 1 77 ? -3.448 3.288 14.210 1.00 87.75 77 GLU A N 1
ATOM 594 C CA . GLU A 1 77 ? -2.117 3.720 13.800 1.00 87.75 77 GLU A CA 1
ATOM 595 C C . GLU A 1 77 ? -1.290 2.480 13.455 1.00 87.75 77 GLU A C 1
ATOM 597 O O . GLU A 1 77 ? -1.185 1.554 14.267 1.00 87.75 77 GLU A O 1
ATOM 602 N N . ILE A 1 78 ? -0.756 2.442 12.237 1.00 87.44 78 ILE A N 1
ATOM 603 C CA . ILE A 1 78 ? 0.103 1.351 11.775 1.00 87.44 78 ILE A CA 1
ATOM 604 C C . ILE A 1 78 ? 1.548 1.764 11.999 1.00 87.44 78 ILE A C 1
ATOM 606 O O . ILE A 1 78 ? 1.930 2.878 11.662 1.00 87.44 78 ILE A O 1
ATOM 610 N N . HIS A 1 79 ? 2.325 0.845 12.563 1.00 89.56 79 HIS A N 1
ATOM 611 C CA . HIS A 1 79 ? 3.763 0.989 12.746 1.00 89.56 79 HIS A CA 1
ATOM 612 C C . HIS A 1 79 ? 4.421 -0.299 12.267 1.00 89.56 79 HIS A C 1
ATOM 614 O O . HIS A 1 79 ? 4.247 -1.344 12.900 1.00 89.56 79 HIS A O 1
ATOM 620 N N . SER A 1 80 ? 5.149 -0.236 11.154 1.00 88.12 80 SER A N 1
ATOM 621 C CA . SER A 1 80 ? 5.880 -1.373 10.598 1.00 88.12 80 SER A CA 1
ATOM 622 C C . SER A 1 80 ? 7.293 -0.940 10.202 1.00 88.12 80 SER A C 1
ATOM 624 O O . SER A 1 80 ? 7.455 -0.012 9.405 1.00 88.12 80 SER A O 1
ATOM 626 N N . PRO A 1 81 ? 8.342 -1.596 10.734 1.00 84.00 81 PRO A N 1
ATOM 627 C CA . PRO A 1 81 ? 9.718 -1.224 10.415 1.00 84.00 81 PRO A CA 1
ATOM 628 C C . PRO A 1 81 ? 10.079 -1.562 8.964 1.00 84.00 81 PRO A C 1
ATOM 630 O O . PRO A 1 81 ? 10.933 -0.901 8.381 1.00 84.00 81 PRO A O 1
ATOM 633 N N . GLU A 1 82 ? 9.425 -2.569 8.386 1.00 90.50 82 GLU A N 1
ATOM 634 C CA . GLU A 1 82 ? 9.627 -3.018 7.014 1.00 90.50 82 GLU A CA 1
ATOM 635 C C . GLU A 1 82 ? 8.284 -3.345 6.351 1.00 90.50 82 GLU A C 1
ATOM 637 O O . GLU A 1 82 ? 7.295 -3.663 7.023 1.00 90.50 82 GLU A O 1
ATOM 642 N N . TYR A 1 83 ? 8.260 -3.247 5.023 1.00 94.62 83 TYR A N 1
ATOM 643 C CA . TYR A 1 83 ? 7.112 -3.557 4.185 1.00 94.62 83 TYR A CA 1
ATOM 644 C C . TYR A 1 83 ? 7.505 -4.525 3.073 1.00 94.62 83 TYR A C 1
ATOM 646 O O . TYR A 1 83 ? 8.528 -4.350 2.417 1.00 94.62 83 TYR A O 1
ATOM 654 N N . THR A 1 84 ? 6.653 -5.515 2.819 1.00 95.62 84 THR A N 1
ATOM 655 C CA . THR A 1 84 ? 6.818 -6.455 1.706 1.00 95.62 84 THR A CA 1
ATOM 656 C C . THR A 1 84 ? 5.877 -6.083 0.570 1.00 95.62 84 THR A C 1
ATOM 658 O O . THR A 1 84 ? 4.661 -6.032 0.754 1.00 95.62 84 THR A O 1
ATOM 661 N N . VAL A 1 85 ? 6.415 -5.840 -0.625 1.00 96.00 85 VAL A N 1
ATOM 662 C CA . VAL A 1 85 ? 5.604 -5.512 -1.804 1.00 96.00 85 VAL A CA 1
ATOM 663 C C . VAL A 1 85 ? 5.091 -6.787 -2.470 1.00 96.00 85 VAL A C 1
ATOM 665 O O . VAL A 1 85 ? 5.843 -7.699 -2.803 1.00 96.00 85 VAL A O 1
ATOM 668 N N . THR A 1 86 ? 3.792 -6.814 -2.718 1.00 93.81 86 THR A N 1
ATOM 669 C CA . THR A 1 86 ? 3.060 -7.844 -3.456 1.00 93.81 86 THR A CA 1
ATOM 670 C C . THR A 1 86 ? 2.209 -7.187 -4.540 1.00 93.81 86 THR A C 1
ATOM 672 O O . THR A 1 86 ? 1.999 -5.975 -4.526 1.00 93.81 86 THR A O 1
ATOM 675 N N . ASP A 1 87 ? 1.749 -7.971 -5.516 1.00 93.25 87 ASP A N 1
ATOM 676 C CA . ASP A 1 87 ? 0.868 -7.495 -6.592 1.00 93.25 87 ASP A CA 1
ATOM 677 C C . ASP A 1 87 ? 1.365 -6.211 -7.294 1.00 93.25 87 ASP A C 1
ATOM 679 O O . ASP A 1 87 ? 0.577 -5.354 -7.680 1.00 93.25 87 ASP A O 1
ATOM 683 N N . LEU A 1 88 ? 2.688 -6.065 -7.457 1.00 95.31 88 LEU A N 1
ATOM 684 C CA . LEU A 1 88 ? 3.294 -4.913 -8.127 1.00 95.31 88 LEU A CA 1
ATOM 685 C C . LEU A 1 88 ? 2.892 -4.890 -9.607 1.00 95.31 88 LEU A C 1
ATOM 687 O O . LEU A 1 88 ? 3.444 -5.650 -10.417 1.00 95.31 88 LEU A O 1
ATOM 691 N N . ASP A 1 89 ? 1.980 -3.995 -9.975 1.00 93.56 89 ASP A N 1
ATOM 692 C CA . ASP A 1 89 ? 1.522 -3.789 -11.343 1.00 93.56 89 ASP A CA 1
ATOM 693 C C . ASP A 1 89 ? 2.231 -2.589 -11.980 1.00 93.56 89 ASP A C 1
ATOM 695 O O . ASP A 1 89 ? 1.994 -1.426 -11.656 1.00 93.56 89 ASP A O 1
ATOM 699 N N . LEU A 1 90 ? 3.116 -2.898 -12.930 1.00 90.19 90 LEU A N 1
ATOM 700 C CA . LEU A 1 90 ? 3.820 -1.909 -13.748 1.00 90.19 90 LEU A CA 1
ATOM 701 C C . LEU A 1 90 ? 3.221 -1.823 -15.158 1.00 90.19 90 LEU A C 1
ATOM 703 O O . LEU A 1 90 ? 3.861 -1.311 -16.076 1.00 90.19 90 LEU A O 1
ATOM 707 N N . GLY A 1 91 ? 2.012 -2.346 -15.359 1.00 87.75 91 GLY A N 1
ATOM 708 C CA . GLY A 1 91 ? 1.384 -2.470 -16.663 1.00 87.75 91 GLY A CA 1
ATOM 709 C C . GLY A 1 91 ? 1.961 -3.610 -17.504 1.00 87.75 91 GLY A C 1
ATOM 710 O O . GLY A 1 91 ? 2.933 -4.281 -17.151 1.00 87.75 91 GLY A O 1
ATOM 711 N N . HIS A 1 92 ? 1.348 -3.828 -18.669 1.00 85.12 92 HIS A N 1
ATOM 712 C CA . HIS A 1 92 ? 1.642 -4.974 -19.536 1.00 85.12 92 HIS A CA 1
ATOM 713 C C . HIS A 1 92 ? 3.105 -5.042 -20.007 1.00 85.12 92 HIS A C 1
ATOM 715 O O . HIS A 1 92 ? 3.645 -6.137 -20.159 1.00 85.12 92 HIS A O 1
ATOM 721 N N . TYR A 1 93 ? 3.747 -3.890 -20.224 1.00 84.06 93 TYR A N 1
ATOM 722 C CA . TYR A 1 93 ? 5.132 -3.805 -20.691 1.00 84.06 93 TYR A CA 1
ATOM 723 C C . TYR A 1 93 ? 6.117 -3.338 -19.607 1.00 84.06 93 TYR A C 1
ATOM 725 O O . TYR A 1 93 ? 7.254 -2.999 -19.935 1.00 84.06 93 TYR A O 1
ATOM 733 N N . ASN A 1 94 ? 5.717 -3.344 -18.328 1.00 84.56 94 ASN A N 1
ATOM 734 C CA . ASN A 1 94 ? 6.490 -2.773 -17.216 1.00 84.56 94 ASN A CA 1
ATOM 735 C C . ASN A 1 94 ? 6.896 -1.302 -17.449 1.00 84.56 94 ASN A C 1
ATOM 737 O O . ASN A 1 94 ? 8.013 -0.881 -17.136 1.00 84.56 94 ASN A O 1
ATOM 741 N N . ASP A 1 95 ? 6.000 -0.536 -18.064 1.00 81.81 95 ASP A N 1
ATOM 742 C CA . ASP A 1 95 ? 6.194 0.845 -18.494 1.00 81.81 95 ASP A CA 1
ATOM 743 C C . ASP A 1 95 ? 5.197 1.820 -17.857 1.00 81.81 95 ASP A C 1
ATOM 745 O O . ASP A 1 95 ? 5.136 2.983 -18.267 1.00 81.81 95 ASP A O 1
ATOM 749 N N . CYS A 1 96 ? 4.446 1.374 -16.847 1.00 86.25 96 CYS A N 1
ATOM 750 C CA . CYS A 1 96 ? 3.619 2.255 -16.041 1.00 86.25 96 CYS A CA 1
ATOM 751 C C . CYS A 1 96 ? 4.474 3.388 -15.465 1.00 86.25 96 CYS A C 1
ATOM 753 O O . CYS A 1 96 ? 5.620 3.194 -15.074 1.00 86.25 96 CYS A O 1
ATOM 755 N N . ARG A 1 97 ? 3.933 4.603 -15.468 1.00 84.38 97 ARG A N 1
ATOM 756 C CA . ARG A 1 97 ? 4.612 5.799 -14.945 1.00 84.38 97 ARG A CA 1
ATOM 757 C C . ARG A 1 97 ? 3.770 6.562 -13.944 1.00 84.38 97 ARG A C 1
ATOM 759 O O . ARG A 1 97 ? 4.327 7.193 -13.054 1.00 84.38 97 ARG A O 1
ATOM 766 N N . PHE A 1 98 ? 2.458 6.520 -14.140 1.00 90.94 98 PHE A N 1
ATOM 767 C CA . PHE A 1 98 ? 1.481 7.273 -13.383 1.00 90.94 98 PHE A CA 1
ATOM 768 C C . PHE A 1 98 ? 0.378 6.331 -12.933 1.00 90.94 98 PHE A C 1
ATOM 770 O O . PHE A 1 98 ? -0.036 5.482 -13.725 1.00 90.94 98 PHE A O 1
ATOM 777 N N . ASP A 1 9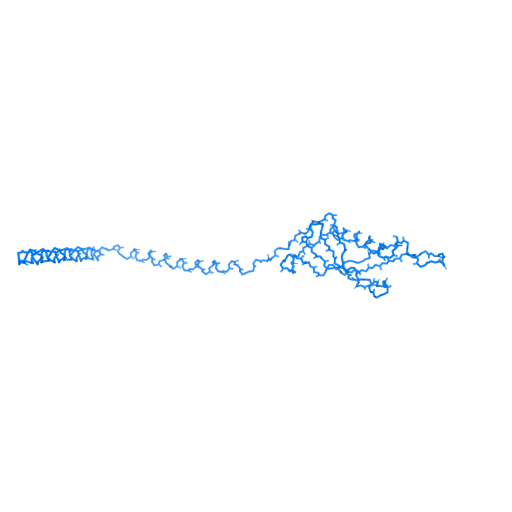9 ? -0.088 6.523 -11.70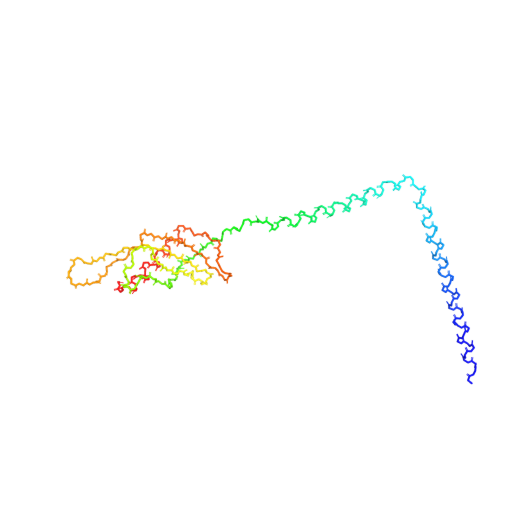3 1.00 92.44 99 ASP A N 1
ATOM 778 C CA . ASP A 1 99 ? -1.194 5.766 -11.104 1.00 92.44 99 ASP A CA 1
ATOM 779 C C . ASP A 1 99 ? -0.944 4.239 -11.146 1.00 92.44 99 ASP A C 1
ATOM 781 O O . ASP A 1 99 ? -1.854 3.439 -11.366 1.00 92.44 99 ASP A O 1
ATOM 785 N N . CYS A 1 100 ? 0.317 3.825 -10.977 1.00 94.38 100 CYS A N 1
ATOM 786 C CA . CYS A 1 100 ? 0.694 2.416 -10.884 1.00 94.38 100 CYS A CA 1
ATOM 787 C C . CYS A 1 100 ? 0.187 1.844 -9.567 1.00 94.38 100 CYS A C 1
ATOM 789 O O . CYS A 1 100 ? 0.092 2.574 -8.586 1.00 94.38 100 CYS A O 1
ATOM 791 N N . THR A 1 101 ? -0.122 0.550 -9.519 1.00 96.31 101 THR A N 1
ATOM 792 C CA . THR A 1 101 ? -0.714 -0.056 -8.320 1.00 96.31 101 THR A CA 1
ATOM 793 C C . THR A 1 101 ? 0.190 -1.125 -7.736 1.00 96.31 101 THR A C 1
ATOM 795 O O . THR A 1 101 ? 0.879 -1.852 -8.454 1.00 96.31 101 THR A O 1
ATOM 798 N N . ALA A 1 102 ? 0.224 -1.197 -6.412 1.00 96.94 102 ALA A N 1
ATOM 799 C CA . ALA A 1 102 ? 0.865 -2.277 -5.681 1.00 96.94 102 ALA A CA 1
ATOM 800 C C . ALA A 1 102 ? 0.117 -2.526 -4.373 1.00 96.94 102 ALA A C 1
ATOM 802 O O . ALA A 1 102 ? -0.596 -1.655 -3.871 1.00 96.94 102 ALA A O 1
ATOM 803 N N . ARG A 1 103 ? 0.321 -3.710 -3.799 1.00 97.06 103 ARG A N 1
ATOM 804 C CA . ARG A 1 103 ? -0.139 -4.046 -2.456 1.00 97.06 103 ARG A CA 1
ATOM 805 C C . ARG A 1 103 ? 1.056 -4.266 -1.551 1.00 97.06 103 ARG A C 1
ATOM 807 O O . ARG A 1 103 ? 1.848 -5.170 -1.792 1.00 97.06 103 ARG A O 1
ATOM 814 N N . VAL A 1 104 ? 1.180 -3.490 -0.487 1.00 96.56 104 VAL A N 1
ATOM 815 C CA . VAL A 1 104 ? 2.275 -3.636 0.479 1.00 96.56 104 VAL A CA 1
ATOM 816 C C . VAL A 1 104 ? 1.764 -4.239 1.780 1.00 96.56 104 VAL A C 1
ATOM 818 O O . VAL A 1 104 ? 0.708 -3.856 2.271 1.00 96.56 104 VAL A O 1
ATOM 821 N N . TRP A 1 105 ? 2.500 -5.194 2.332 1.00 96.25 105 TRP A N 1
ATOM 822 C CA . TRP A 1 105 ? 2.183 -5.859 3.592 1.00 96.25 105 TRP A CA 1
ATOM 823 C C . TRP A 1 105 ? 3.128 -5.387 4.678 1.00 96.25 105 TRP A C 1
ATOM 825 O O . TRP A 1 105 ? 4.324 -5.231 4.437 1.00 96.25 105 TRP A O 1
ATOM 835 N N . THR A 1 106 ? 2.599 -5.181 5.877 1.00 94.56 106 THR A N 1
ATOM 836 C CA . THR A 1 106 ? 3.430 -4.998 7.074 1.00 94.56 106 THR A CA 1
ATOM 837 C C . THR A 1 106 ? 4.267 -6.249 7.340 1.00 94.56 106 THR A C 1
ATOM 839 O O . THR A 1 106 ? 3.809 -7.341 7.02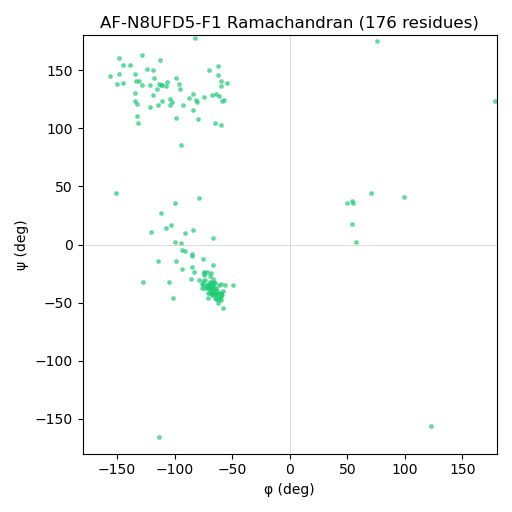5 1.00 94.56 106 THR A O 1
ATOM 842 N N . GLU A 1 107 ? 5.417 -6.121 8.005 1.00 91.88 107 GLU A N 1
ATOM 843 C CA . GLU A 1 107 ? 6.330 -7.237 8.332 1.00 91.88 107 GLU A CA 1
ATOM 844 C C . GLU A 1 107 ? 5.626 -8.451 8.977 1.00 91.88 107 GLU A C 1
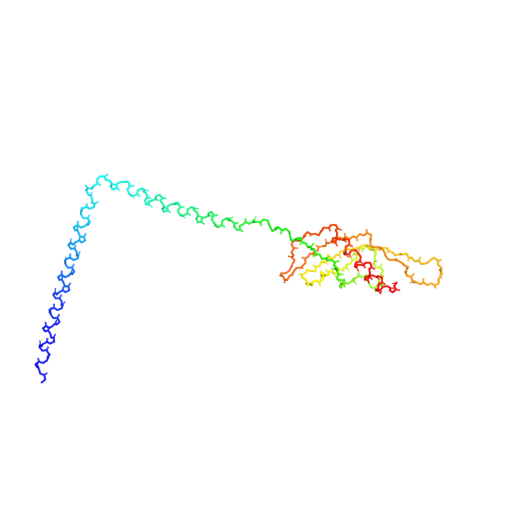ATOM 846 O O . GLU A 1 107 ? 5.991 -9.595 8.728 1.00 91.88 107 GLU A O 1
ATOM 851 N N . ASN A 1 108 ? 4.597 -8.209 9.796 1.00 90.38 108 ASN A N 1
ATOM 852 C CA . ASN A 1 108 ? 3.852 -9.257 10.504 1.00 90.38 108 ASN A CA 1
ATOM 853 C C . ASN A 1 108 ? 2.634 -9.797 9.731 1.00 90.38 108 ASN A C 1
ATOM 855 O O . ASN A 1 108 ? 1.801 -10.471 10.334 1.00 90.38 108 ASN A O 1
ATOM 859 N N . ASP A 1 109 ? 2.470 -9.438 8.453 1.00 91.62 109 ASP A N 1
ATOM 860 C CA . ASP A 1 109 ? 1.312 -9.771 7.606 1.00 91.62 109 ASP A CA 1
ATOM 861 C C . ASP A 1 109 ? -0.055 -9.367 8.199 1.00 91.62 109 ASP A C 1
ATOM 863 O O . ASP A 1 109 ? -1.104 -9.845 7.773 1.00 91.62 109 ASP A O 1
ATOM 867 N N . GLN A 1 110 ? -0.058 -8.471 9.189 1.00 91.69 110 GLN A N 1
ATOM 868 C CA . GLN A 1 110 ? -1.262 -8.066 9.914 1.00 91.69 110 GLN A CA 1
ATOM 869 C C . GLN A 1 110 ? -2.138 -7.115 9.092 1.00 91.69 110 GLN A C 1
ATOM 871 O O . GLN A 1 110 ? -3.364 -7.136 9.211 1.00 91.69 110 GLN A O 1
ATOM 876 N N . TYR A 1 111 ? -1.507 -6.263 8.283 1.00 94.06 111 TYR A N 1
ATOM 877 C CA . TYR A 1 111 ? -2.201 -5.301 7.441 1.00 94.06 111 TYR A CA 1
ATOM 878 C C . TYR A 1 111 ? -1.643 -5.317 6.020 1.00 94.06 111 TYR A C 1
ATOM 880 O O . TYR A 1 111 ? -0.426 -5.382 5.818 1.00 94.06 111 TYR A O 1
ATOM 888 N N . ALA A 1 112 ? -2.545 -5.196 5.048 1.00 95.62 112 ALA A N 1
ATOM 889 C CA . ALA A 1 112 ? -2.223 -4.941 3.650 1.00 95.62 112 ALA A CA 1
ATOM 890 C C . ALA A 1 112 ? -2.667 -3.534 3.266 1.00 95.62 112 ALA A C 1
ATOM 892 O O . ALA A 1 112 ? -3.767 -3.112 3.607 1.00 95.62 112 ALA A O 1
ATOM 893 N N . ILE A 1 113 ? -1.841 -2.813 2.527 1.00 96.12 113 ILE A N 1
ATOM 894 C CA . ILE A 1 113 ? -2.122 -1.453 2.083 1.00 96.12 113 ILE A CA 1
ATOM 895 C C . ILE A 1 113 ? -2.074 -1.455 0.560 1.00 96.12 113 ILE A C 1
ATOM 897 O O . ILE A 1 113 ? -1.042 -1.753 -0.042 1.00 96.12 113 ILE A O 1
ATOM 901 N N . ASP A 1 114 ? -3.198 -1.118 -0.062 1.00 96.56 114 ASP A N 1
ATOM 902 C CA . ASP A 1 114 ? -3.261 -0.869 -1.497 1.00 96.56 114 ASP A CA 1
ATOM 903 C C . ASP A 1 114 ? -2.759 0.550 -1.753 1.00 96.56 114 ASP A C 1
ATOM 905 O O . ASP A 1 114 ? -3.295 1.518 -1.203 1.00 96.56 114 ASP A O 1
ATOM 909 N N . VAL A 1 115 ? -1.724 0.678 -2.577 1.00 96.25 115 VAL A N 1
ATOM 910 C CA . VAL A 1 115 ? -1.082 1.956 -2.887 1.00 96.25 115 VAL A CA 1
ATOM 911 C C . VAL A 1 115 ? -1.130 2.232 -4.380 1.00 96.25 115 VAL A C 1
ATOM 913 O O . VAL A 1 115 ? -0.861 1.354 -5.202 1.00 96.25 115 VAL A O 1
ATOM 916 N N . GLU A 1 116 ? -1.443 3.478 -4.722 1.00 96.75 116 GLU A N 1
ATOM 917 C CA . GLU A 1 116 ? -1.141 4.041 -6.032 1.00 96.75 116 GLU A CA 1
ATOM 918 C C . GLU A 1 116 ? 0.171 4.815 -5.961 1.00 96.75 116 GLU A C 1
ATOM 920 O O . GLU A 1 116 ? 0.424 5.544 -5.001 1.00 96.75 116 GLU A O 1
ATOM 925 N N . PHE A 1 117 ? 1.020 4.675 -6.971 1.00 95.12 117 PHE A N 1
ATOM 926 C CA . PHE A 1 117 ? 2.311 5.342 -6.998 1.00 95.12 117 PHE A CA 1
ATOM 927 C C . PHE A 1 117 ? 2.720 5.770 -8.405 1.00 95.12 117 PHE A C 1
ATOM 929 O O . PHE A 1 117 ? 2.320 5.186 -9.412 1.00 95.12 117 PHE A O 1
ATOM 936 N N . ASP A 1 118 ? 3.566 6.793 -8.454 1.00 94.25 118 ASP A N 1
ATOM 937 C CA . ASP A 1 118 ? 4.263 7.213 -9.664 1.00 94.25 118 ASP A CA 1
ATOM 938 C C . ASP A 1 118 ? 5.746 6.966 -9.467 1.00 94.25 118 ASP A C 1
ATOM 940 O O . ASP A 1 118 ? 6.290 7.308 -8.415 1.00 94.25 118 ASP A O 1
ATOM 944 N N . TYR A 1 119 ? 6.421 6.459 -10.493 1.00 91.00 119 TYR A N 1
ATOM 945 C CA . TYR A 1 119 ? 7.867 6.318 -10.450 1.00 91.00 119 TYR A CA 1
ATOM 946 C C . TYR A 1 119 ? 8.525 6.811 -11.728 1.00 91.00 119 TYR A C 1
ATOM 948 O O . TYR A 1 119 ? 8.033 6.677 -12.857 1.00 91.00 119 TYR A O 1
ATOM 956 N N . THR A 1 120 ? 9.713 7.354 -11.538 1.00 86.56 120 THR A N 1
ATOM 957 C CA . THR A 1 120 ? 10.618 7.712 -12.612 1.00 86.56 120 THR A CA 1
ATOM 958 C C . THR A 1 120 ? 11.832 6.804 -12.553 1.00 86.56 120 THR A C 1
ATOM 960 O O . THR A 1 120 ? 12.099 6.136 -11.559 1.00 86.56 120 THR A O 1
ATOM 963 N N . GLY A 1 121 ? 12.534 6.694 -13.673 1.00 78.38 121 GLY A N 1
ATOM 964 C CA . GLY A 1 121 ? 13.754 5.909 -13.704 1.00 78.38 121 GLY A CA 1
ATOM 965 C C . GLY A 1 121 ? 14.760 6.556 -14.628 1.00 78.38 121 GLY A C 1
ATOM 966 O O . GLY A 1 121 ? 14.399 7.040 -15.708 1.00 78.38 121 GLY A O 1
ATOM 967 N N . TYR A 1 122 ? 16.011 6.563 -14.194 1.00 72.75 122 TYR A N 1
ATOM 968 C CA . TYR A 1 122 ? 17.126 7.133 -14.930 1.00 72.75 122 TYR A CA 1
ATOM 969 C C . TYR A 1 122 ? 17.690 6.056 -15.855 1.00 72.75 122 TYR A C 1
ATOM 971 O O . TYR A 1 122 ? 17.974 4.941 -15.422 1.00 72.75 122 TYR A O 1
ATOM 979 N N . ARG A 1 123 ? 17.805 6.355 -17.152 1.00 67.69 123 ARG A N 1
ATOM 980 C CA . ARG A 1 123 ? 18.442 5.466 -18.136 1.00 67.69 123 ARG A CA 1
ATOM 981 C C . ARG A 1 123 ? 19.863 5.941 -18.375 1.00 67.69 123 ARG A C 1
ATOM 983 O O . ARG A 1 123 ? 20.088 7.152 -18.427 1.00 67.69 123 ARG A O 1
ATOM 990 N N . ASP A 1 124 ? 20.795 5.008 -18.561 1.00 59.62 124 ASP A N 1
ATOM 991 C CA . ASP A 1 124 ? 22.127 5.396 -19.007 1.00 59.62 124 ASP A CA 1
ATOM 992 C C . ASP A 1 124 ? 22.035 6.104 -20.370 1.00 59.62 124 ASP A C 1
ATOM 994 O O . ASP A 1 124 ? 21.211 5.776 -21.230 1.00 59.62 124 ASP A O 1
ATOM 998 N N . SER A 1 125 ? 22.836 7.151 -20.543 1.00 54.53 125 SER A N 1
ATOM 999 C CA . SER A 1 125 ? 22.906 7.930 -21.779 1.00 54.53 125 SER A CA 1
ATOM 1000 C C . SER A 1 125 ? 23.848 7.307 -22.817 1.00 54.53 125 SER A C 1
ATOM 1002 O O . SER A 1 125 ? 24.156 7.939 -23.828 1.00 54.53 125 SER A O 1
ATOM 1004 N N . ASN A 1 126 ? 24.282 6.060 -22.615 1.00 56.31 126 ASN A N 1
ATOM 1005 C CA . ASN A 1 126 ? 25.291 5.384 -23.421 1.00 56.31 126 ASN A CA 1
ATOM 1006 C C . ASN A 1 126 ? 24.679 4.423 -24.451 1.00 56.31 126 ASN A C 1
ATOM 1008 O O . ASN A 1 126 ? 25.274 3.403 -24.770 1.00 56.31 126 ASN A O 1
ATOM 1012 N N . GLY A 1 127 ? 23.522 4.768 -25.029 1.00 49.44 127 GLY A N 1
ATOM 1013 C CA . GLY A 1 127 ? 23.102 4.397 -26.394 1.00 49.44 127 GLY A CA 1
ATOM 1014 C C . GLY A 1 127 ? 23.024 2.910 -26.786 1.00 49.44 127 GLY A C 1
ATOM 1015 O O . GLY A 1 127 ? 22.718 2.624 -27.942 1.00 49.44 127 GLY A O 1
ATOM 1016 N N . ALA A 1 128 ? 23.289 1.968 -25.882 1.00 49.78 128 ALA A N 1
ATOM 1017 C CA . ALA A 1 128 ? 23.439 0.548 -26.188 1.00 49.78 128 ALA A CA 1
ATOM 1018 C C . ALA A 1 128 ? 23.032 -0.341 -24.999 1.00 49.78 128 ALA A C 1
ATOM 1020 O O . ALA A 1 128 ? 23.718 -1.300 -24.661 1.00 49.78 128 ALA A O 1
ATOM 1021 N N . GLY A 1 129 ? 21.910 -0.036 -24.351 1.00 50.97 129 GLY A N 1
ATOM 1022 C CA . GLY A 1 129 ? 21.362 -0.892 -23.303 1.00 50.97 129 GLY A CA 1
ATOM 1023 C C . GLY A 1 129 ? 20.104 -0.294 -22.699 1.00 50.97 129 GLY A C 1
ATOM 1024 O O . GLY A 1 129 ? 20.108 0.832 -22.222 1.00 50.97 129 GLY A O 1
ATOM 1025 N N . HIS A 1 130 ? 19.002 -1.036 -22.721 1.00 55.94 130 HIS A N 1
ATOM 1026 C CA . HIS A 1 130 ? 17.763 -0.651 -22.046 1.00 55.94 130 HIS A CA 1
ATOM 1027 C C . HIS A 1 130 ? 17.830 -0.943 -20.534 1.00 55.94 130 HIS A C 1
ATOM 1029 O O . HIS A 1 130 ? 16.859 -1.434 -19.972 1.00 55.94 130 HIS A O 1
ATOM 1035 N N . SER A 1 131 ? 18.967 -0.699 -19.877 1.00 60.88 131 SER A N 1
ATOM 1036 C CA . SER A 1 131 ? 19.100 -0.892 -18.432 1.00 60.88 131 SER A CA 1
ATOM 1037 C C . SER A 1 131 ? 18.787 0.415 -17.712 1.00 60.88 131 SER A C 1
ATOM 1039 O O . SER A 1 131 ? 19.427 1.446 -17.940 1.00 60.88 131 SER A O 1
ATOM 1041 N N . TRP A 1 132 ? 17.769 0.380 -16.860 1.00 66.94 132 TRP A N 1
ATOM 1042 C CA . TRP A 1 132 ? 17.547 1.416 -15.859 1.00 66.94 132 TRP A CA 1
ATOM 1043 C C . TRP A 1 132 ? 18.752 1.442 -14.905 1.00 66.94 132 TRP A C 1
ATOM 1045 O O . TRP A 1 132 ? 19.370 0.410 -14.679 1.00 66.94 132 TRP A O 1
ATOM 1055 N N . GLN A 1 133 ? 19.129 2.618 -14.409 1.00 69.69 133 GLN A N 1
ATOM 1056 C CA . GLN A 1 133 ? 20.250 2.799 -13.476 1.00 69.69 133 GLN A CA 1
ATOM 1057 C C . GLN A 1 133 ? 19.786 3.055 -12.046 1.00 69.69 133 GLN A C 1
ATOM 1059 O O . GLN A 1 133 ? 20.489 2.725 -11.099 1.00 69.69 133 GLN A O 1
ATOM 1064 N N . ALA A 1 134 ? 18.638 3.709 -11.907 1.00 74.06 134 ALA A N 1
ATOM 1065 C CA . ALA A 1 134 ? 18.017 4.013 -10.633 1.00 74.06 134 ALA A CA 1
ATOM 1066 C C . ALA A 1 134 ? 16.521 4.216 -10.861 1.00 74.06 134 ALA A C 1
ATOM 1068 O O . ALA A 1 134 ? 16.116 4.737 -11.910 1.00 74.06 134 ALA A O 1
ATOM 1069 N N . ILE A 1 135 ? 15.733 3.804 -9.878 1.00 85.56 135 ILE A N 1
ATOM 1070 C CA . ILE A 1 135 ? 14.294 4.012 -9.794 1.00 85.56 135 ILE A CA 1
ATOM 1071 C C . ILE A 1 135 ? 14.044 4.970 -8.637 1.00 85.56 135 ILE A C 1
ATOM 1073 O O . ILE A 1 135 ? 14.685 4.851 -7.602 1.00 85.56 135 ILE A O 1
ATOM 1077 N N . GLU A 1 136 ? 13.148 5.926 -8.847 1.00 88.75 136 GLU A N 1
ATOM 1078 C CA . GLU A 1 136 ? 12.742 6.895 -7.834 1.00 88.75 136 GLU A CA 1
ATOM 1079 C C . GLU A 1 136 ? 11.217 6.977 -7.831 1.00 88.75 136 GLU A C 1
ATOM 1081 O O . GLU A 1 136 ? 10.609 7.296 -8.864 1.00 88.75 136 GLU A O 1
ATOM 1086 N N . VAL A 1 137 ? 10.591 6.687 -6.692 1.00 90.75 137 VAL A N 1
ATOM 1087 C CA . VAL A 1 137 ? 9.139 6.828 -6.534 1.00 90.75 137 VAL A CA 1
ATOM 1088 C C . VAL A 1 137 ? 8.832 8.280 -6.174 1.00 90.75 137 VAL A C 1
ATOM 1090 O O . VAL A 1 137 ? 9.212 8.801 -5.128 1.00 90.75 137 VAL A O 1
ATOM 1093 N N . THR A 1 138 ? 8.121 8.962 -7.067 1.00 91.25 138 THR A N 1
ATOM 1094 C CA . THR A 1 138 ? 7.869 10.407 -6.975 1.00 91.25 138 THR A CA 1
ATOM 1095 C C . THR A 1 138 ? 6.564 10.756 -6.271 1.00 91.25 138 THR A C 1
ATOM 1097 O O . THR A 1 138 ? 6.389 11.888 -5.816 1.00 91.25 138 THR A O 1
ATOM 1100 N N . ARG A 1 139 ? 5.622 9.812 -6.206 1.00 93.31 139 ARG A N 1
ATOM 1101 C CA . ARG A 1 139 ? 4.316 10.001 -5.569 1.00 93.31 139 ARG A CA 1
ATOM 1102 C C . ARG A 1 139 ? 3.831 8.675 -5.010 1.00 93.31 139 ARG A C 1
ATOM 1104 O O . ARG A 1 139 ? 3.952 7.666 -5.693 1.00 93.31 139 ARG A O 1
ATOM 1111 N N . ILE A 1 140 ? 3.257 8.705 -3.812 1.00 94.44 140 ILE A N 1
ATOM 1112 C CA . ILE A 1 140 ? 2.597 7.563 -3.174 1.00 94.44 140 ILE A CA 1
ATOM 1113 C C . ILE A 1 140 ? 1.271 8.055 -2.609 1.00 94.44 140 ILE A C 1
ATOM 1115 O O . ILE A 1 140 ? 1.225 9.068 -1.910 1.00 94.44 140 ILE A O 1
ATOM 1119 N N . GLU A 1 141 ? 0.205 7.332 -2.916 1.00 94.56 141 GLU A N 1
ATOM 1120 C CA . GLU A 1 141 ? -1.142 7.576 -2.433 1.00 94.56 141 GLU A CA 1
ATOM 1121 C C . GLU A 1 141 ? -1.740 6.259 -1.914 1.00 94.56 141 GLU A C 1
ATOM 1123 O O . GLU A 1 141 ? -2.125 5.395 -2.706 1.00 94.56 141 GLU A O 1
ATOM 1128 N N . PRO A 1 142 ? -1.826 6.075 -0.586 1.00 93.06 142 PRO A N 1
ATOM 1129 C CA . PRO A 1 142 ? -2.545 4.948 -0.007 1.00 93.06 142 PRO A CA 1
ATOM 1130 C C . PRO A 1 142 ? -4.036 5.043 -0.344 1.00 93.06 142 PRO A C 1
ATOM 1132 O O . PRO A 1 142 ? -4.656 6.084 -0.121 1.00 93.06 142 PRO A O 1
ATOM 1135 N N . LYS A 1 143 ? -4.617 3.961 -0.865 1.00 94.31 143 LYS A N 1
ATOM 1136 C CA . LYS A 1 143 ? -6.031 3.902 -1.263 1.00 94.31 143 LYS A CA 1
ATOM 1137 C C . LYS A 1 143 ? -6.905 3.199 -0.252 1.00 94.31 143 LYS A C 1
ATOM 1139 O O . LYS A 1 143 ? -7.979 3.696 0.066 1.00 94.31 143 LYS A O 1
ATOM 1144 N N . ALA A 1 144 ? -6.447 2.052 0.226 1.00 93.19 144 ALA A N 1
ATOM 1145 C CA . ALA A 1 144 ? -7.186 1.232 1.166 1.00 93.19 144 ALA A CA 1
ATOM 1146 C C . ALA A 1 144 ? -6.211 0.497 2.076 1.00 93.19 144 ALA A C 1
ATOM 1148 O O . ALA A 1 144 ? -5.117 0.117 1.656 1.00 93.19 144 ALA A O 1
ATOM 1149 N N . VAL A 1 145 ? -6.627 0.290 3.320 1.00 93.56 145 VAL A N 1
ATOM 1150 C CA . VAL A 1 145 ? -5.905 -0.533 4.283 1.00 93.56 145 VAL A CA 1
ATOM 1151 C C . VAL A 1 145 ? -6.815 -1.677 4.681 1.00 93.56 145 VAL A C 1
ATOM 1153 O O . VAL A 1 145 ? -7.958 -1.454 5.059 1.00 93.56 145 VAL A O 1
ATOM 1156 N N . HIS A 1 146 ? -6.312 -2.899 4.603 1.00 93.94 146 HIS A N 1
ATOM 1157 C CA . HIS A 1 146 ? -7.039 -4.126 4.888 1.00 93.94 146 HIS A CA 1
ATOM 1158 C C . HIS A 1 146 ? -6.427 -4.803 6.109 1.00 93.94 146 HIS A C 1
ATOM 1160 O O . HIS A 1 146 ? -5.208 -4.931 6.201 1.00 93.94 146 HIS A O 1
ATOM 1166 N N . GLY A 1 147 ? -7.276 -5.236 7.036 1.00 91.56 147 GLY A N 1
ATOM 1167 C CA . GLY A 1 147 ? -6.924 -6.172 8.102 1.00 91.56 147 GLY A CA 1
ATOM 1168 C C . GLY A 1 147 ? -7.657 -7.504 7.925 1.00 91.56 147 GLY A C 1
ATOM 1169 O O . GLY A 1 147 ? -8.268 -7.758 6.887 1.00 91.56 147 GLY A O 1
ATOM 1170 N N . ASP A 1 148 ? -7.660 -8.330 8.971 1.00 87.25 148 ASP A N 1
ATOM 1171 C CA . ASP A 1 148 ? -8.250 -9.681 8.952 1.00 87.25 148 ASP A CA 1
ATOM 1172 C C . ASP A 1 148 ? -9.735 -9.722 8.544 1.00 87.25 148 ASP A C 1
ATOM 1174 O O . ASP A 1 148 ? -10.192 -10.673 7.907 1.00 87.25 148 ASP A O 1
ATOM 1178 N N . GLU A 1 149 ? -10.506 -8.700 8.924 1.00 86.31 149 GLU A N 1
ATOM 1179 C CA . GLU A 1 149 ? -11.961 -8.643 8.718 1.00 86.31 149 GLU A CA 1
ATOM 1180 C C . GLU A 1 149 ? -12.380 -7.804 7.493 1.00 86.31 149 GLU A C 1
ATOM 1182 O O . GLU A 1 149 ? -13.576 -7.669 7.222 1.00 86.31 149 GLU A O 1
ATOM 1187 N N . GLY A 1 150 ? -11.419 -7.262 6.734 1.00 89.19 150 GLY A N 1
ATOM 1188 C CA . GLY A 1 150 ? -11.655 -6.418 5.559 1.00 89.19 150 GLY A CA 1
ATOM 1189 C C . GLY A 1 150 ? -11.008 -5.035 5.659 1.00 89.19 150 GLY A C 1
ATOM 1190 O O . GLY A 1 150 ? -10.028 -4.846 6.376 1.00 89.19 150 GLY A O 1
ATOM 1191 N N . GLU A 1 151 ? -11.549 -4.065 4.917 1.00 92.00 151 GLU A N 1
ATOM 1192 C CA . GLU A 1 151 ? -11.030 -2.694 4.882 1.00 92.00 151 GLU A CA 1
ATOM 1193 C C . GLU A 1 151 ? -11.233 -1.985 6.232 1.00 92.00 151 GLU A C 1
ATOM 1195 O O . GLU A 1 151 ? -12.336 -1.958 6.787 1.00 92.00 151 GLU A O 1
ATOM 1200 N N . ILE A 1 152 ? -10.160 -1.400 6.757 1.00 90.94 152 ILE A N 1
ATOM 1201 C CA . ILE A 1 152 ? -10.115 -0.692 8.032 1.00 90.94 152 ILE A CA 1
ATOM 1202 C C . ILE A 1 152 ? -9.724 0.771 7.826 1.00 90.94 152 ILE A C 1
ATOM 1204 O O . ILE A 1 152 ? -8.956 1.127 6.936 1.00 90.94 152 ILE A O 1
ATOM 1208 N N . ASN A 1 153 ? -10.216 1.636 8.711 1.00 89.38 153 ASN A N 1
ATOM 1209 C CA . ASN A 1 153 ? -9.746 3.012 8.780 1.00 89.38 153 ASN A CA 1
ATOM 1210 C C . ASN A 1 153 ? -8.420 3.049 9.551 1.00 89.38 153 ASN A C 1
ATOM 1212 O O . ASN A 1 153 ? -8.412 2.871 10.773 1.00 89.38 153 ASN A O 1
ATOM 1216 N N . ALA A 1 154 ? -7.316 3.274 8.847 1.00 89.06 154 ALA A N 1
ATOM 1217 C CA . ALA A 1 154 ? -5.988 3.361 9.433 1.00 89.06 154 ALA A CA 1
ATOM 1218 C C . ALA A 1 154 ? -5.306 4.684 9.080 1.00 89.06 154 ALA A C 1
ATOM 1220 O O . ALA A 1 154 ? -5.563 5.285 8.036 1.00 89.06 154 ALA A O 1
ATOM 1221 N N . TYR A 1 155 ? -4.435 5.138 9.975 1.00 89.06 155 TYR A N 1
ATOM 1222 C CA . TYR A 1 155 ? -3.583 6.297 9.756 1.00 89.06 155 TYR A CA 1
ATOM 1223 C C . TYR A 1 155 ? -2.158 5.826 9.464 1.00 89.06 155 TYR A C 1
ATOM 1225 O O . TYR A 1 155 ? -1.574 5.092 10.260 1.00 89.06 155 TYR A O 1
ATOM 1233 N N . LEU A 1 156 ? -1.621 6.269 8.326 1.00 90.75 156 LEU A N 1
ATOM 1234 C CA . LEU A 1 156 ? -0.228 6.078 7.936 1.00 90.75 156 LEU A CA 1
ATOM 1235 C C . LEU A 1 156 ? 0.509 7.395 8.136 1.00 90.75 156 LEU A C 1
ATOM 1237 O O . LEU A 1 156 ? 0.144 8.420 7.551 1.00 90.75 156 LEU A O 1
ATOM 1241 N N . ASP A 1 157 ? 1.527 7.371 8.986 1.00 91.69 157 ASP A N 1
ATOM 1242 C CA . ASP A 1 157 ? 2.342 8.545 9.236 1.00 91.69 157 ASP A CA 1
ATOM 1243 C C . ASP A 1 157 ? 3.421 8.732 8.152 1.00 91.69 157 ASP A C 1
ATOM 1245 O O . ASP A 1 157 ? 3.567 7.951 7.211 1.00 91.69 157 ASP A O 1
ATOM 1249 N N . ARG A 1 158 ? 4.200 9.810 8.264 1.00 91.06 158 ARG A N 1
ATOM 1250 C CA . ARG A 1 158 ? 5.240 10.126 7.276 1.00 91.06 158 ARG A CA 1
ATOM 1251 C C . ARG A 1 158 ? 6.385 9.104 7.252 1.00 91.06 158 ARG A C 1
ATOM 1253 O O . ARG A 1 158 ? 7.025 8.973 6.212 1.00 91.06 158 ARG A O 1
ATOM 1260 N N . ILE A 1 159 ? 6.681 8.457 8.377 1.00 92.88 159 ILE A N 1
ATOM 1261 C CA . ILE A 1 159 ? 7.719 7.427 8.474 1.00 92.88 159 ILE A CA 1
ATOM 1262 C C . ILE A 1 159 ? 7.232 6.175 7.749 1.00 92.88 159 ILE A C 1
ATOM 1264 O O . ILE A 1 159 ? 7.951 5.668 6.894 1.00 92.88 159 ILE A O 1
ATOM 1268 N N . GLU A 1 160 ? 5.987 5.761 7.980 1.00 93.69 160 GLU A N 1
ATOM 1269 C CA . GLU A 1 160 ? 5.389 4.611 7.298 1.00 93.69 160 GLU A CA 1
ATOM 1270 C C . GLU A 1 160 ? 5.358 4.810 5.778 1.00 93.69 160 GLU A C 1
ATOM 1272 O O . GLU A 1 160 ? 5.777 3.933 5.028 1.00 93.69 160 GLU A O 1
ATOM 1277 N N . ILE A 1 161 ? 4.967 6.000 5.303 1.00 93.44 161 ILE A N 1
ATOM 1278 C CA . ILE A 1 161 ? 5.017 6.327 3.867 1.00 93.44 161 ILE A CA 1
ATOM 1279 C C . ILE A 1 161 ? 6.452 6.271 3.317 1.00 93.44 161 ILE A C 1
ATOM 1281 O O . ILE A 1 161 ? 6.647 5.865 2.173 1.00 93.44 161 ILE A O 1
ATOM 1285 N N . SER A 1 162 ? 7.459 6.651 4.111 1.00 93.69 162 SER A N 1
ATOM 1286 C CA . SER A 1 162 ? 8.869 6.538 3.714 1.00 93.69 162 SER A CA 1
ATOM 1287 C C . SER A 1 162 ? 9.311 5.079 3.605 1.00 93.69 162 SER A C 1
ATOM 1289 O O . SER A 1 162 ? 9.961 4.722 2.632 1.00 93.69 162 SER A O 1
ATOM 1291 N N . ASN A 1 163 ? 8.921 4.226 4.553 1.00 94.19 163 ASN A N 1
ATOM 1292 C CA . ASN A 1 163 ? 9.269 2.803 4.524 1.00 94.19 163 ASN A CA 1
ATOM 1293 C C . ASN A 1 163 ? 8.594 2.090 3.340 1.00 94.19 163 ASN A C 1
ATOM 1295 O O . ASN A 1 163 ? 9.203 1.247 2.685 1.00 94.19 163 ASN A O 1
ATOM 1299 N N . ILE A 1 164 ? 7.344 2.457 3.030 1.00 94.81 164 ILE A N 1
ATOM 1300 C CA . ILE A 1 164 ? 6.634 1.976 1.836 1.00 94.81 164 ILE A CA 1
ATOM 1301 C C . ILE A 1 164 ? 7.350 2.434 0.560 1.00 94.81 164 ILE A C 1
ATOM 1303 O O . ILE A 1 164 ? 7.449 1.655 -0.386 1.00 94.81 164 ILE A O 1
ATOM 1307 N N . ASN A 1 165 ? 7.860 3.670 0.527 1.00 94.62 165 ASN A N 1
ATOM 1308 C CA . ASN A 1 165 ? 8.645 4.176 -0.598 1.00 94.62 165 ASN A CA 1
ATOM 1309 C C . ASN A 1 165 ? 9.882 3.303 -0.851 1.00 94.62 165 ASN A C 1
ATOM 1311 O O . ASN A 1 165 ? 10.022 2.743 -1.937 1.00 94.62 165 ASN A O 1
ATOM 1315 N N . ASP A 1 166 ? 10.705 3.104 0.178 1.00 94.12 166 ASP A N 1
ATOM 1316 C CA . ASP A 1 166 ? 11.932 2.313 0.076 1.00 94.12 166 ASP A CA 1
ATOM 1317 C C . ASP A 1 166 ? 11.636 0.872 -0.393 1.00 94.12 166 ASP A C 1
ATOM 1319 O O . ASP A 1 166 ? 12.335 0.319 -1.250 1.00 94.12 166 ASP A O 1
ATOM 1323 N N . ALA A 1 167 ? 10.549 0.274 0.110 1.00 94.81 167 ALA A N 1
ATOM 1324 C CA . ALA A 1 167 ? 10.097 -1.051 -0.306 1.00 94.81 167 ALA A CA 1
ATOM 1325 C C . ALA A 1 167 ? 9.662 -1.089 -1.784 1.00 94.81 167 ALA A C 1
ATOM 1327 O O . ALA A 1 167 ? 10.020 -2.022 -2.510 1.00 94.81 167 ALA A O 1
ATOM 1328 N N . LEU A 1 168 ? 8.922 -0.078 -2.255 1.00 94.69 168 LEU A N 1
ATOM 1329 C CA . LEU A 1 168 ? 8.512 0.041 -3.658 1.00 94.69 168 LEU A CA 1
ATOM 1330 C C . LEU A 1 168 ? 9.714 0.244 -4.583 1.00 94.69 168 LEU A C 1
ATOM 1332 O O . LEU A 1 168 ? 9.810 -0.444 -5.596 1.00 94.69 168 LEU A O 1
ATOM 1336 N N . GLU A 1 169 ? 10.644 1.138 -4.247 1.00 93.25 169 GLU A N 1
ATOM 1337 C CA . GLU A 1 169 ? 11.855 1.371 -5.046 1.00 93.25 169 GLU A CA 1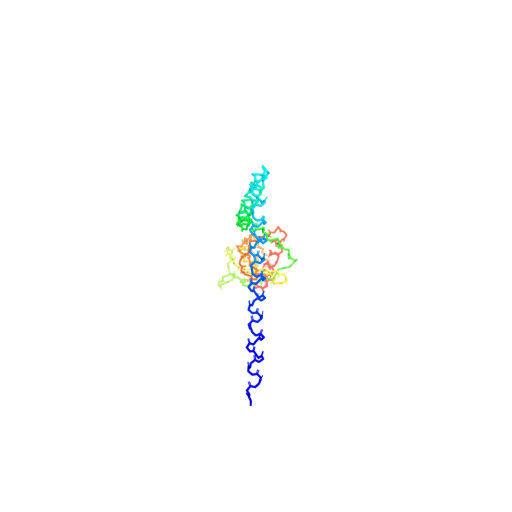
ATOM 1338 C C . GLU A 1 169 ? 12.684 0.094 -5.199 1.00 93.25 169 GLU A C 1
ATOM 1340 O O . GLU A 1 169 ? 13.108 -0.238 -6.313 1.00 93.25 169 GLU A O 1
ATOM 1345 N N . SER A 1 170 ? 12.847 -0.660 -4.109 1.00 92.88 170 SER A N 1
ATOM 1346 C CA . SER A 1 170 ? 13.528 -1.956 -4.114 1.00 92.88 170 SER A CA 1
ATOM 1347 C C . SER A 1 170 ? 12.806 -2.975 -5.006 1.00 92.88 170 SER A C 1
ATOM 1349 O O . SER A 1 170 ? 13.410 -3.542 -5.918 1.00 92.88 170 SER A O 1
ATOM 1351 N N . ALA A 1 171 ? 11.490 -3.143 -4.830 1.00 92.88 171 ALA A N 1
ATOM 1352 C CA . ALA A 1 171 ? 10.698 -4.111 -5.591 1.00 92.88 171 ALA A CA 1
ATOM 1353 C C . ALA A 1 171 ? 10.626 -3.785 -7.094 1.00 92.88 171 ALA A C 1
ATOM 1355 O O . ALA A 1 171 ? 10.675 -4.681 -7.941 1.00 92.88 171 ALA A O 1
ATOM 1356 N N . ILE A 1 172 ? 10.528 -2.501 -7.454 1.00 91.50 172 ILE A N 1
ATOM 1357 C CA . ILE A 1 172 ? 10.550 -2.059 -8.854 1.00 91.50 172 ILE A CA 1
ATOM 1358 C C . ILE A 1 172 ? 11.936 -2.299 -9.456 1.00 91.50 172 ILE A C 1
ATOM 1360 O O . ILE A 1 172 ? 12.027 -2.792 -10.582 1.00 91.50 172 ILE A O 1
ATOM 1364 N N . SER A 1 173 ? 13.005 -1.985 -8.721 1.00 89.25 173 SER A N 1
ATOM 1365 C CA . SER A 1 173 ? 14.385 -2.215 -9.167 1.00 89.25 173 SER A CA 1
ATOM 1366 C C . SER A 1 173 ? 14.647 -3.700 -9.414 1.00 89.25 173 SER A C 1
ATOM 1368 O O . SER A 1 173 ? 15.116 -4.063 -10.492 1.00 89.25 173 SER A O 1
ATOM 1370 N N . GLU A 1 174 ? 14.224 -4.573 -8.496 1.00 90.25 174 GLU A N 1
ATOM 1371 C CA . GLU A 1 174 ? 14.314 -6.027 -8.661 1.00 90.25 174 GLU A CA 1
ATOM 1372 C C . GLU A 1 174 ? 13.540 -6.503 -9.901 1.00 90.25 174 GLU A C 1
ATOM 1374 O O . GLU A 1 174 ? 14.079 -7.232 -10.739 1.00 90.25 174 GLU A O 1
ATOM 1379 N N . LYS A 1 175 ? 12.294 -6.041 -10.077 1.00 87.81 175 LYS A N 1
ATOM 1380 C CA . LYS A 1 175 ? 11.446 -6.424 -11.218 1.00 87.81 175 LYS A CA 1
ATOM 1381 C C . LYS A 1 175 ? 12.000 -5.943 -12.562 1.00 87.81 175 LYS A C 1
ATOM 1383 O O . LYS A 1 175 ? 11.808 -6.611 -13.580 1.00 87.81 175 LYS A O 1
ATOM 1388 N N . LEU A 1 176 ? 12.664 -4.789 -12.582 1.00 85.38 176 LEU A N 1
ATOM 1389 C CA . LEU A 1 176 ? 13.266 -4.201 -13.780 1.00 85.38 176 LEU A CA 1
ATOM 1390 C C . LEU A 1 176 ? 14.726 -4.632 -14.006 1.00 85.38 176 LEU A C 1
ATOM 1392 O O . LEU A 1 176 ? 15.275 -4.328 -15.067 1.00 85.38 176 LEU A O 1
ATOM 1396 N N . GLY A 1 177 ? 15.323 -5.370 -13.064 1.00 80.62 177 GLY A N 1
ATOM 1397 C CA . GLY A 1 177 ? 16.690 -5.887 -13.146 1.00 80.62 177 GLY A CA 1
ATOM 1398 C C . GLY A 1 177 ? 17.765 -4.805 -13.022 1.00 80.62 177 GLY A C 1
ATOM 1399 O O . GLY A 1 177 ? 18.703 -4.800 -13.824 1.00 80.62 177 GLY A O 1
ATOM 1400 N N . VA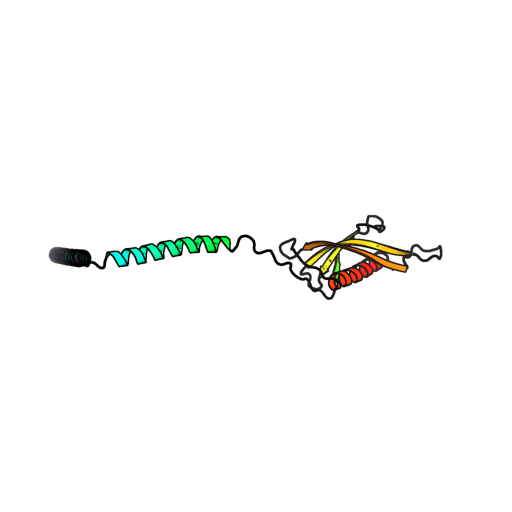L A 1 178 ? 17.587 -3.885 -12.069 1.00 70.25 178 VAL A N 1
ATOM 1401 C CA . VAL A 1 178 ? 18.458 -2.726 -11.783 1.00 70.25 178 VAL A CA 1
ATOM 1402 C C . VAL A 1 178 ? 19.326 -2.974 -10.566 1.00 70.25 178 VAL A C 1
ATOM 1404 O O . VAL A 1 178 ? 18.776 -3.477 -9.564 1.00 70.25 178 VAL A O 1
#

Foldseek 3Di:
DPVVVVVVVVVVVVVVVVVVVVVVVVVVVVVVVVVVVPPDPCPVVVVVVVVVVVVVVVVVVVVVVPPPPDPDPDAAEDDAPAKAKDPFACDPVVPNAFQTWIWIAGPVNFKIWIKGWGKDFDDDPPPPDPATDFIFIPDIDTDFMAGPVGTGRHDYDPVNVVNVRVNSRVVSCVVRVD

Radius of gyration: 42.03 Å; Cα contacts (8 Å, |Δi|>4): 201; chains: 1; bounding box: 86×68×86 Å

Secondary structure (DSSP, 8-state):
--HHHHHHHHHHHHHHHHHHHHHHHHHHHHHHHHHTTSS-TTHHHHHHHHHHHHHHHHHHHHHHHTTTS----PPEEP--S-EEEEEEE-TTTT---SSEEEEEEETTSS-EEEEEEEEEEEEPSSSS---EEEEEEEEEEEEEEEETTEEE-EE--HHHHHHHHHHHHHHHHHHHT-